Protein AF-A0A7J4QE36-F1 (afdb_monomer)

Solvent-accessible surface area (backbone atoms only — not comparable to full-atom values): 15151 Å² total; per-residue (Å²): 94,63,62,52,61,52,36,52,50,51,38,32,61,77,54,75,49,49,76,38,34,42,62,67,45,49,74,63,34,73,69,78,58,65,65,92,48,100,56,47,70,63,44,51,41,53,48,48,39,53,65,48,55,94,30,70,59,40,39,72,48,90,90,37,89,74,64,24,33,25,63,31,78,47,80,61,56,50,86,48,37,84,95,48,95,50,58,44,18,38,57,92,56,27,37,32,50,71,72,40,65,20,38,52,63,80,69,95,44,52,70,62,46,45,51,51,46,66,76,41,39,48,78,73,74,35,81,77,42,49,80,41,86,37,79,44,62,52,60,96,42,71,44,59,22,38,35,38,32,71,88,77,50,32,39,29,42,31,42,64,45,54,57,89,55,47,59,78,81,45,54,46,56,51,53,52,52,53,56,61,38,61,71,37,65,64,29,48,46,45,54,57,69,72,47,93,58,57,84,92,44,37,66,55,52,43,50,15,61,78,69,64,34,49,33,39,36,39,37,21,59,44,78,90,66,62,63,69,60,51,46,52,56,48,54,59,56,39,61,78,74,42,91,68,83,87,59,52,76,42,78,32,31,48,41,45,24,46,28,77,94,74,41,73,47,65,40,60,87

Nearest PDB structures (foldseek):
  2a5y-assembly1_C  TM=2.753E-01  e=3.299E+00  Caenorhabditis elegans
  2a5y-assembly1_B  TM=3.189E-01  e=3.499E+00  Caenorhabditis elegans
  7tth-assembly1_A  TM=3.802E-01  e=6.292E+00  Homo sapiens
  8v07-assembly1_B  TM=2.688E-01  e=5.595E+00  Mus musculus

Radius of gyration: 24.28 Å; Cα contacts (8 Å, |Δi|>4): 416; chains: 1; bounding box: 60×46×63 Å

Structure (mmCIF, N/CA/C/O backbone):
data_AF-A0A7J4QE36-F1
#
_entry.id   AF-A0A7J4QE36-F1
#
loop_
_atom_site.group_PDB
_atom_site.id
_atom_site.type_symbol
_atom_site.label_atom_id
_atom_site.label_alt_id
_atom_site.label_comp_id
_atom_site.label_asym_id
_atom_site.label_entity_id
_atom_site.label_seq_id
_atom_site.pdbx_PDB_ins_code
_atom_site.Cartn_x
_atom_site.Cartn_y
_atom_site.Cartn_z
_atom_site.occupancy
_atom_site.B_iso_or_equiv
_atom_site.auth_seq_id
_atom_site.auth_comp_id
_atom_site.auth_asym_id
_atom_site.auth_atom_id
_atom_site.pdbx_PDB_model_num
ATOM 1 N N . MET A 1 1 ? -16.102 -6.944 20.523 1.00 53.94 1 MET A N 1
ATOM 2 C CA . MET A 1 1 ? -16.549 -5.619 21.014 1.00 53.94 1 MET A CA 1
ATOM 3 C C . MET A 1 1 ? -17.229 -5.797 22.333 1.00 53.94 1 MET A C 1
ATOM 5 O O . MET A 1 1 ? -17.866 -6.827 22.509 1.00 53.94 1 MET A O 1
ATOM 9 N N . GLY A 1 2 ? -17.165 -4.817 23.237 1.00 73.62 2 GLY A N 1
ATOM 10 C CA . GLY A 1 2 ? -18.333 -4.641 24.100 1.00 73.62 2 GLY A CA 1
ATOM 11 C C . GLY A 1 2 ? -19.526 -4.446 23.163 1.00 73.62 2 GLY A C 1
ATOM 12 O O . GLY A 1 2 ? -19.417 -3.639 22.235 1.00 73.62 2 GLY A O 1
ATOM 13 N N . LYS A 1 3 ? -20.603 -5.229 23.319 1.00 82.19 3 LYS A N 1
ATOM 14 C CA . LYS A 1 3 ? -21.777 -5.220 22.417 1.00 82.19 3 LYS A CA 1
ATOM 15 C C . LYS A 1 3 ? -22.283 -3.792 22.138 1.00 82.19 3 LYS A C 1
ATOM 17 O O . LYS A 1 3 ? -22.752 -3.494 21.046 1.00 82.19 3 LYS A O 1
ATOM 22 N N . GLN A 1 4 ? -22.075 -2.889 23.095 1.00 87.69 4 GLN A N 1
ATOM 23 C CA . GLN A 1 4 ? -22.401 -1.470 23.036 1.00 87.69 4 GLN A CA 1
ATOM 24 C C . GLN A 1 4 ? -21.589 -0.688 21.987 1.00 87.69 4 GLN A C 1
ATOM 26 O O . GLN A 1 4 ? -22.182 0.065 21.224 1.00 87.69 4 GLN A O 1
ATOM 31 N N . ILE A 1 5 ? -20.263 -0.869 21.890 1.00 82.12 5 ILE A N 1
ATOM 32 C CA . ILE A 1 5 ? -19.449 -0.142 20.892 1.00 82.12 5 ILE A CA 1
ATOM 33 C C . ILE A 1 5 ? -19.835 -0.580 19.468 1.00 82.12 5 ILE A C 1
ATOM 35 O O . ILE A 1 5 ? -19.930 0.264 18.581 1.00 82.12 5 ILE A O 1
ATOM 39 N N . GLN A 1 6 ? -20.139 -1.865 19.247 1.00 79.25 6 GLN A N 1
ATOM 40 C CA . GLN A 1 6 ? -20.568 -2.340 17.922 1.00 79.25 6 GLN A CA 1
ATOM 41 C C . GLN A 1 6 ? -21.920 -1.743 17.530 1.00 79.25 6 GLN A C 1
ATOM 43 O O . GLN A 1 6 ? -22.109 -1.330 16.387 1.00 79.25 6 GLN A O 1
ATOM 48 N N . ALA A 1 7 ? -22.844 -1.649 18.487 1.00 87.25 7 ALA A N 1
ATOM 49 C CA . ALA A 1 7 ? -24.125 -0.993 18.274 1.00 87.25 7 ALA A CA 1
ATOM 50 C C . ALA A 1 7 ? -23.958 0.504 17.948 1.00 87.25 7 ALA A C 1
ATOM 52 O O . ALA A 1 7 ? -24.567 0.972 16.990 1.00 87.25 7 ALA A O 1
ATOM 53 N N . ILE A 1 8 ? -23.075 1.229 18.646 1.00 88.81 8 ILE A N 1
ATOM 54 C CA . ILE A 1 8 ? -22.754 2.637 18.339 1.00 88.81 8 ILE A CA 1
ATOM 55 C C . ILE A 1 8 ? -22.232 2.786 16.904 1.00 88.81 8 ILE A C 1
ATOM 57 O O . ILE A 1 8 ? -22.671 3.652 16.150 1.00 88.81 8 ILE A O 1
ATOM 61 N N . ILE A 1 9 ? -21.308 1.920 16.493 1.00 81.00 9 ILE A N 1
ATOM 62 C CA . ILE A 1 9 ? -20.759 1.951 15.138 1.00 81.00 9 ILE A CA 1
ATOM 63 C C . ILE A 1 9 ? -21.837 1.680 14.087 1.00 81.00 9 ILE A C 1
ATOM 65 O O . ILE A 1 9 ? -21.860 2.341 13.050 1.00 81.00 9 ILE A O 1
ATOM 69 N N . ASN A 1 10 ? -22.734 0.725 14.336 1.00 82.00 10 ASN A N 1
ATOM 70 C CA . ASN A 1 10 ? -23.836 0.429 13.421 1.00 82.00 10 ASN A CA 1
ATOM 71 C C . ASN A 1 10 ? -24.759 1.646 13.251 1.00 82.00 10 ASN A C 1
ATOM 73 O O . ASN A 1 10 ? -25.202 1.917 12.133 1.00 82.00 10 ASN A O 1
ATOM 77 N N . VAL A 1 11 ? -24.975 2.428 14.317 1.00 89.19 11 VAL A N 1
ATOM 78 C CA . VAL A 1 11 ? -25.681 3.715 14.229 1.00 89.19 11 VAL A CA 1
ATOM 79 C C . VAL A 1 11 ? -24.941 4.678 13.303 1.00 89.19 11 VAL A C 1
ATOM 81 O O . VAL A 1 11 ? -25.554 5.226 12.386 1.00 89.19 11 VAL A O 1
ATOM 84 N N . PHE A 1 12 ? -23.626 4.850 13.453 1.00 84.31 12 PHE A N 1
ATOM 85 C CA . PHE A 1 12 ? -22.868 5.717 12.545 1.00 84.31 12 PHE A CA 1
ATOM 86 C C . PHE A 1 12 ? -22.877 5.216 11.097 1.00 84.31 12 PHE A C 1
ATOM 88 O O . PHE A 1 12 ? -23.051 6.029 10.190 1.00 84.31 12 PHE A O 1
ATOM 95 N N . LYS A 1 13 ? -22.784 3.900 10.853 1.00 73.94 13 LYS A N 1
ATOM 96 C CA . LYS A 1 13 ? -22.923 3.314 9.505 1.00 73.94 13 LYS A CA 1
ATOM 97 C C . LYS A 1 13 ? -24.278 3.673 8.883 1.00 73.94 13 LYS A C 1
ATOM 99 O O . LYS A 1 13 ? -24.313 4.189 7.767 1.00 73.94 13 LYS A O 1
ATOM 104 N N . LYS A 1 14 ? -25.376 3.487 9.628 1.00 81.69 14 LYS A N 1
ATOM 105 C CA . LYS A 1 14 ? -26.740 3.855 9.199 1.00 81.69 14 LYS A CA 1
ATOM 106 C C . LYS A 1 14 ? -26.860 5.348 8.872 1.00 81.69 14 LYS A C 1
ATOM 108 O O . LYS A 1 14 ? -27.545 5.718 7.925 1.00 81.69 14 LYS A O 1
ATOM 113 N N . ASN A 1 15 ? -26.151 6.195 9.614 1.00 81.44 15 ASN A N 1
ATOM 114 C CA . ASN A 1 15 ? -26.181 7.651 9.466 1.00 81.44 15 ASN A CA 1
ATOM 115 C C . ASN A 1 15 ? -25.066 8.214 8.571 1.00 81.44 15 ASN A C 1
ATOM 117 O O . ASN A 1 15 ? -24.801 9.415 8.627 1.00 81.44 15 ASN A O 1
ATOM 121 N N . LYS A 1 16 ? -24.398 7.382 7.754 1.00 74.75 16 LYS A N 1
ATOM 122 C CA . LYS A 1 16 ? -23.282 7.796 6.878 1.00 74.75 16 LYS A CA 1
ATOM 123 C C . LYS A 1 16 ? -22.196 8.599 7.624 1.00 74.75 16 LYS A C 1
ATOM 125 O O . LYS A 1 16 ? -21.658 9.566 7.100 1.00 74.75 16 LYS A O 1
ATOM 130 N N . ASN A 1 17 ? -21.912 8.210 8.866 1.00 77.62 17 ASN A N 1
ATOM 131 C CA . ASN A 1 17 ? -20.956 8.831 9.785 1.00 77.62 17 ASN A CA 1
ATOM 132 C C . ASN A 1 17 ? -21.143 10.344 10.035 1.00 77.62 17 ASN A C 1
ATOM 134 O O . ASN A 1 17 ? -20.172 11.081 10.207 1.00 77.62 17 ASN A O 1
ATOM 138 N N . LYS A 1 18 ? -22.390 10.824 10.062 1.00 81.88 18 LYS A N 1
ATOM 139 C CA . LYS A 1 18 ? -22.699 12.191 10.510 1.00 81.88 18 LYS A CA 1
ATOM 140 C C . LYS A 1 18 ? -22.311 12.409 11.978 1.00 81.88 18 LYS A C 1
ATOM 142 O O . LYS A 1 18 ? -22.262 11.463 12.759 1.00 81.88 18 LYS A O 1
ATOM 147 N N . LEU A 1 19 ? -22.077 13.672 12.342 1.00 83.88 19 LEU A N 1
ATOM 148 C CA . LEU A 1 19 ? -21.933 14.093 13.736 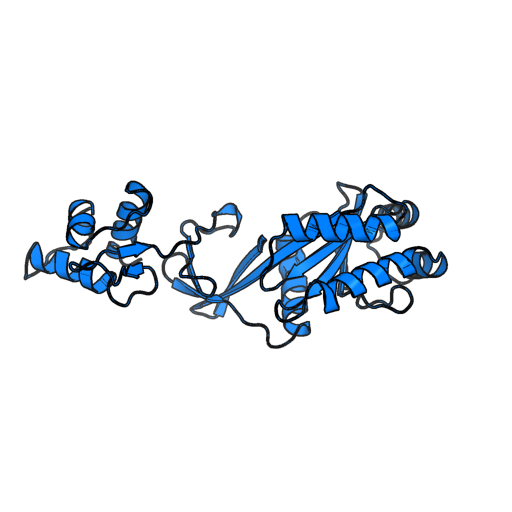1.00 83.88 19 LEU A CA 1
ATOM 149 C C . LEU A 1 19 ? -23.258 13.887 14.479 1.00 83.88 19 LEU A C 1
ATOM 151 O O . LEU A 1 19 ? -24.259 14.505 14.116 1.00 83.88 19 LEU A O 1
ATOM 155 N N . LEU A 1 20 ? -23.239 13.051 15.514 1.00 89.12 20 LEU A N 1
ATOM 156 C CA . LEU A 1 20 ? -24.383 12.733 16.366 1.00 89.12 20 LEU A CA 1
ATOM 157 C C . LEU A 1 20 ? -24.023 12.973 17.833 1.00 89.12 20 LEU A C 1
ATOM 159 O O . LEU A 1 20 ? -22.908 12.667 18.260 1.00 89.12 20 LEU A O 1
ATOM 163 N N . ASP A 1 21 ? -24.950 13.494 18.624 1.00 91.38 21 ASP A N 1
ATOM 164 C CA . ASP A 1 21 ? -24.812 13.506 20.077 1.00 91.38 21 ASP A CA 1
ATOM 165 C C . ASP A 1 21 ? -25.109 12.121 20.689 1.00 91.38 21 ASP A C 1
ATOM 167 O O . ASP A 1 21 ? -25.612 11.200 20.043 1.00 91.38 21 ASP A O 1
ATOM 171 N N . TYR A 1 22 ? -24.763 11.940 21.965 1.00 90.62 22 TYR A N 1
ATOM 172 C CA . TYR A 1 22 ? -24.918 10.644 22.634 1.00 90.62 22 TYR A CA 1
ATOM 173 C C . TYR A 1 22 ? -26.384 10.213 22.822 1.00 90.62 22 TYR A C 1
ATOM 175 O O . TYR A 1 22 ? -26.635 9.015 22.975 1.00 90.62 22 TYR A O 1
ATOM 183 N N . ASN A 1 23 ? -27.344 11.144 22.799 1.00 92.06 23 ASN A N 1
ATOM 184 C CA . ASN A 1 23 ? -28.769 10.823 22.836 1.00 92.06 23 ASN A CA 1
ATOM 185 C C . ASN A 1 23 ? -29.226 10.313 21.469 1.00 92.06 23 ASN A C 1
ATOM 187 O O . ASN A 1 23 ? -29.813 9.237 21.402 1.00 92.06 23 ASN A O 1
ATOM 191 N N . GLU A 1 24 ? -28.893 11.027 20.391 1.00 94.00 24 GLU A N 1
ATOM 192 C CA . GLU A 1 24 ? -29.170 10.625 19.005 1.00 94.00 24 GLU A CA 1
ATOM 193 C C . GLU A 1 24 ? -28.587 9.240 18.696 1.00 94.00 24 GLU A C 1
ATOM 195 O O . GLU A 1 24 ? -29.225 8.424 18.025 1.00 94.00 24 GLU A O 1
ATOM 200 N N . ILE A 1 25 ? -27.386 8.959 19.218 1.00 93.81 25 ILE A N 1
ATOM 201 C CA . ILE A 1 25 ? -26.761 7.638 19.130 1.00 93.81 25 ILE A CA 1
ATOM 202 C C . ILE A 1 25 ? -27.586 6.619 19.912 1.00 93.81 25 ILE A C 1
ATOM 204 O O . ILE A 1 25 ? -27.995 5.606 19.347 1.00 93.81 25 ILE A O 1
ATOM 208 N N . TYR A 1 26 ? -27.848 6.885 21.197 1.00 95.06 26 TYR A N 1
ATOM 209 C CA . TYR A 1 26 ? -28.584 5.965 22.059 1.00 95.06 26 TYR A CA 1
ATOM 210 C C . TYR A 1 26 ? -29.943 5.596 21.465 1.00 95.06 26 TYR A C 1
ATOM 212 O O . TYR A 1 26 ? -30.266 4.411 21.438 1.00 95.06 26 TYR A O 1
ATOM 220 N N . GLU A 1 27 ? -30.730 6.557 20.971 1.00 95.81 27 GLU A N 1
ATOM 221 C CA . GLU A 1 27 ? -32.075 6.301 20.433 1.00 95.81 27 GLU A CA 1
ATOM 222 C C . GLU A 1 27 ? -32.093 5.346 19.239 1.00 95.81 27 GLU A C 1
ATOM 224 O O . GLU A 1 27 ? -33.072 4.636 19.031 1.00 95.81 27 GLU A O 1
ATOM 229 N N . GLN A 1 28 ? -30.985 5.244 18.509 1.00 95.75 28 GLN A N 1
ATOM 230 C CA . GLN A 1 28 ? -30.869 4.372 17.344 1.00 95.75 28 GLN A CA 1
ATOM 231 C C . GLN A 1 28 ? -30.207 3.021 17.644 1.00 95.75 28 GLN A C 1
ATOM 233 O O . GLN A 1 28 ? -30.142 2.165 16.760 1.00 95.75 28 GLN A O 1
ATOM 238 N N . MET A 1 29 ? -29.701 2.821 18.862 1.00 93.88 29 MET A N 1
ATOM 239 C CA . MET A 1 29 ? -29.107 1.554 19.286 1.00 93.88 29 MET A CA 1
ATOM 240 C C . MET A 1 29 ? -30.179 0.532 19.667 1.00 93.88 29 MET A C 1
ATOM 242 O O . MET A 1 29 ? -31.173 0.867 20.314 1.00 93.88 29 MET A O 1
ATOM 246 N N . ASP A 1 30 ? -29.914 -0.742 19.372 1.00 91.75 30 ASP A N 1
ATOM 247 C CA . ASP A 1 30 ? -30.630 -1.849 20.005 1.00 91.75 30 ASP A CA 1
ATOM 248 C C . ASP A 1 30 ? -30.384 -1.807 21.521 1.00 91.75 30 ASP A C 1
ATOM 250 O O . ASP A 1 30 ? -29.245 -1.906 21.981 1.00 91.75 30 ASP A O 1
ATOM 254 N N . LYS A 1 31 ? -31.452 -1.646 22.309 1.00 92.44 31 LYS A N 1
ATOM 255 C CA . LYS A 1 31 ? -31.368 -1.499 23.769 1.00 92.44 31 LYS A CA 1
ATOM 256 C C . LYS A 1 31 ? -30.977 -2.800 24.473 1.00 92.44 31 LYS A C 1
ATOM 258 O O . LYS A 1 31 ? -30.495 -2.746 25.608 1.00 92.44 31 LYS A O 1
ATOM 263 N N . SER A 1 32 ? -31.116 -3.949 23.806 1.00 90.31 32 SER A N 1
ATOM 264 C CA . SER A 1 32 ? -30.743 -5.263 24.347 1.00 90.31 32 SER A CA 1
ATOM 265 C C . SER A 1 32 ? -29.258 -5.337 24.744 1.00 90.31 32 SER A C 1
ATOM 267 O O . SER A 1 32 ? -28.879 -6.099 25.636 1.00 90.31 32 SER A O 1
ATOM 269 N N . VAL A 1 33 ? -28.410 -4.480 24.159 1.00 90.44 33 VAL A N 1
ATOM 270 C CA . VAL A 1 33 ? -26.960 -4.446 24.411 1.00 90.44 33 VAL A CA 1
ATOM 271 C C . VAL A 1 33 ? -26.568 -3.926 25.797 1.00 90.44 33 VAL A C 1
ATOM 273 O O . VAL A 1 33 ? -25.411 -4.083 26.191 1.00 90.44 33 VAL A O 1
ATOM 276 N N . PHE A 1 34 ? -27.482 -3.289 26.537 1.00 88.31 34 PHE A N 1
ATOM 277 C CA . PHE A 1 34 ? -27.171 -2.661 27.827 1.00 88.31 34 PHE A CA 1
ATOM 278 C C . PHE A 1 34 ? -27.500 -3.520 29.055 1.00 88.31 34 PHE A C 1
ATOM 280 O O . PHE A 1 34 ? -26.990 -3.218 30.134 1.00 88.31 34 PHE A O 1
ATOM 287 N N . GLY A 1 35 ? -28.314 -4.573 28.911 1.00 83.94 35 GLY A N 1
ATOM 288 C CA . GLY A 1 35 ? -28.824 -5.352 30.046 1.00 83.94 35 GLY A CA 1
ATOM 289 C C . GLY A 1 35 ? -29.615 -4.510 31.063 1.00 83.94 35 GLY A C 1
ATOM 290 O O . GLY A 1 35 ? -29.971 -3.353 30.812 1.00 83.94 35 GLY A O 1
ATOM 291 N N . SER A 1 36 ? -29.895 -5.086 32.236 1.00 81.81 36 SER A N 1
ATOM 292 C CA . SER A 1 36 ? -30.537 -4.373 33.348 1.00 81.81 36 SER A CA 1
ATOM 293 C C . SER A 1 36 ? -29.596 -3.313 33.929 1.00 81.81 36 SER A C 1
ATOM 295 O O . SER A 1 36 ? -28.483 -3.629 34.353 1.00 81.81 36 SER A O 1
ATOM 297 N N . ASN A 1 37 ? -30.045 -2.057 33.994 1.00 83.56 37 ASN A N 1
ATOM 298 C CA . ASN A 1 37 ? -29.282 -0.949 34.568 1.00 83.56 37 ASN A CA 1
ATOM 299 C C . ASN A 1 37 ? -30.049 -0.335 35.745 1.00 83.56 37 ASN A C 1
ATOM 301 O O . ASN A 1 37 ? -31.195 0.077 35.579 1.00 83.56 37 ASN A O 1
ATOM 305 N N . LYS A 1 38 ? -29.399 -0.219 36.911 1.00 84.25 38 LYS A N 1
ATOM 306 C CA . LYS A 1 38 ? -29.996 0.343 38.138 1.00 84.25 38 LYS A CA 1
ATOM 307 C C . LYS A 1 38 ? -30.479 1.794 38.003 1.00 84.25 38 LYS A C 1
ATOM 309 O O . LYS A 1 38 ? -31.296 2.239 38.793 1.00 84.25 38 LYS A O 1
ATOM 314 N N . TRP A 1 39 ? -29.987 2.518 37.000 1.00 85.81 39 TRP A N 1
ATOM 315 C CA . TRP A 1 39 ? -30.370 3.899 36.693 1.00 85.81 39 TRP A CA 1
ATOM 316 C C . TRP A 1 39 ? -31.273 4.003 35.453 1.00 85.81 39 TRP A C 1
ATOM 318 O O . TRP A 1 39 ? -31.398 5.079 34.863 1.00 85.81 39 TRP A O 1
ATOM 328 N N . GLY A 1 40 ? -31.837 2.879 35.000 1.00 90.56 40 GLY A N 1
ATOM 329 C CA . GLY A 1 40 ? -32.730 2.813 33.846 1.00 90.56 40 GLY A CA 1
ATOM 330 C C . GLY A 1 40 ? -32.121 3.409 32.573 1.00 90.56 40 GLY A C 1
ATOM 331 O O . GLY A 1 40 ? -30.923 3.277 32.306 1.00 90.56 40 GLY A O 1
ATOM 332 N N . VAL A 1 41 ? -32.961 4.094 31.794 1.00 90.75 41 VAL A N 1
ATOM 333 C CA . VAL A 1 41 ? -32.608 4.727 30.510 1.00 90.75 41 VAL A CA 1
ATOM 334 C C . VAL A 1 41 ? -31.448 5.714 30.657 1.00 90.75 41 VAL A C 1
ATOM 336 O O . VAL A 1 41 ? -30.508 5.690 29.861 1.00 90.75 41 VAL A O 1
ATOM 339 N N . GLN A 1 42 ? -31.459 6.542 31.705 1.00 91.25 42 GLN A N 1
ATOM 340 C CA . GLN A 1 42 ? -30.411 7.541 31.918 1.00 91.25 42 GLN A CA 1
ATOM 341 C C . GLN A 1 42 ? -29.050 6.887 32.188 1.00 91.25 42 GLN A C 1
ATOM 343 O O . GLN A 1 42 ? -28.017 7.343 31.692 1.00 91.25 42 GLN A O 1
ATOM 348 N N . GLY A 1 43 ? -29.041 5.766 32.914 1.00 89.62 43 GLY A N 1
ATOM 349 C CA . GLY A 1 43 ? -27.846 4.948 33.107 1.00 89.62 43 GLY A CA 1
ATOM 350 C C . GLY A 1 43 ? -27.241 4.452 31.801 1.00 89.62 43 GLY A C 1
ATOM 351 O O . GLY A 1 43 ? -26.022 4.477 31.639 1.00 89.62 43 GLY A O 1
ATOM 352 N N . GLN A 1 44 ? -28.084 4.028 30.862 1.00 93.31 44 GLN A N 1
ATOM 353 C CA . GLN A 1 44 ? -27.645 3.527 29.561 1.00 93.31 44 GLN A CA 1
ATOM 354 C C . GLN A 1 44 ? -27.118 4.655 28.662 1.00 93.31 44 GLN A C 1
ATOM 356 O O . GLN A 1 44 ? -26.047 4.512 28.072 1.00 93.31 44 GLN A O 1
ATOM 361 N N . LYS A 1 45 ? -27.790 5.814 28.638 1.00 92.50 45 LYS A N 1
ATOM 362 C CA . LYS A 1 45 ? -27.304 7.027 27.949 1.00 92.50 45 LYS A CA 1
ATOM 363 C C . LYS A 1 45 ? -25.922 7.453 28.455 1.00 92.50 45 LYS A C 1
ATOM 365 O O . LYS A 1 45 ? -25.020 7.722 27.663 1.00 92.50 45 LYS A O 1
ATOM 370 N N . ASN A 1 46 ? -25.708 7.399 29.770 1.00 89.44 46 ASN A N 1
ATOM 371 C CA . ASN A 1 46 ? -24.411 7.691 30.384 1.00 89.44 46 ASN A CA 1
ATOM 372 C C . ASN A 1 46 ? -23.314 6.677 30.016 1.00 89.44 46 ASN A C 1
ATOM 374 O O . ASN A 1 46 ? -22.136 7.039 30.020 1.00 89.44 46 ASN A O 1
ATOM 378 N N . ILE A 1 47 ? -23.669 5.420 29.725 1.00 89.81 47 ILE A N 1
ATOM 379 C CA . ILE A 1 47 ? -22.725 4.423 29.197 1.00 89.81 47 ILE A CA 1
ATOM 380 C C . ILE A 1 47 ? -22.314 4.809 27.778 1.00 89.81 47 ILE A C 1
ATOM 382 O O . ILE A 1 47 ? -21.119 4.841 27.504 1.00 89.81 47 ILE A O 1
ATOM 386 N N . VAL A 1 48 ? -23.267 5.157 26.903 1.00 90.88 48 VAL A N 1
ATOM 387 C CA . VAL A 1 48 ? -22.963 5.628 25.538 1.00 90.88 48 VAL A CA 1
ATOM 388 C C . VAL A 1 48 ? -22.022 6.822 25.599 1.00 90.88 48 VAL A C 1
ATOM 390 O O . VAL A 1 48 ? -20.936 6.767 25.036 1.00 90.88 48 VAL A O 1
ATOM 393 N N . TYR A 1 49 ? -22.375 7.853 26.367 1.00 89.94 49 TYR A N 1
ATOM 394 C CA . TYR A 1 49 ? -21.539 9.042 26.510 1.00 89.94 49 TYR A CA 1
ATOM 395 C C . TYR A 1 49 ? -20.106 8.711 26.964 1.00 89.94 49 TYR A C 1
ATOM 397 O O . TYR A 1 49 ? -19.151 9.195 26.365 1.00 89.94 49 TYR A O 1
ATOM 405 N N . ARG A 1 50 ? -19.932 7.834 27.963 1.00 86.56 50 ARG A N 1
ATOM 406 C CA . ARG A 1 50 ? -18.604 7.408 28.446 1.00 86.56 50 ARG A CA 1
ATOM 407 C C . ARG A 1 50 ? -17.823 6.562 27.446 1.00 86.56 50 ARG A C 1
ATOM 409 O O . ARG A 1 50 ? -16.608 6.673 27.394 1.00 86.56 50 ARG A O 1
ATOM 416 N N . LEU A 1 51 ? -18.498 5.719 26.669 1.00 86.25 51 LEU A N 1
ATOM 417 C CA . LEU A 1 51 ? -17.856 4.923 25.619 1.00 86.25 51 LEU A CA 1
ATOM 418 C C . LEU A 1 51 ? -17.356 5.785 24.462 1.00 86.25 51 LEU A C 1
ATOM 420 O O . LEU A 1 51 ? -16.434 5.369 23.764 1.00 86.25 51 LEU A O 1
ATOM 424 N N . MET A 1 52 ? -17.978 6.945 24.257 1.00 85.44 52 MET A N 1
ATOM 425 C CA . MET A 1 52 ? -17.606 7.920 23.238 1.00 85.44 52 MET A CA 1
ATOM 426 C C . MET A 1 52 ? -16.510 8.868 23.736 1.00 85.44 52 MET A C 1
ATOM 428 O O . MET A 1 52 ? -15.556 9.167 23.021 1.00 85.44 52 MET A O 1
ATOM 432 N N . LEU A 1 53 ? -16.634 9.334 24.979 1.00 81.12 53 LEU A N 1
ATOM 433 C CA . LEU A 1 53 ? -15.720 10.292 25.587 1.00 81.12 53 LEU A CA 1
ATOM 434 C C . LEU A 1 53 ? -14.354 9.649 25.876 1.00 81.12 53 LEU A C 1
ATOM 436 O O . LEU A 1 53 ? -14.264 8.664 26.599 1.00 81.12 53 LEU A O 1
ATOM 440 N N . GLY A 1 54 ? -13.277 10.218 25.327 1.00 64.81 54 GLY A N 1
ATOM 441 C CA . GLY A 1 54 ? -11.910 9.718 25.542 1.00 64.81 54 GLY A CA 1
ATOM 442 C C . GLY A 1 54 ? -11.592 8.407 24.815 1.00 64.81 54 GLY A C 1
ATOM 443 O O . GLY A 1 54 ? -10.486 7.885 24.945 1.00 64.81 54 GLY A O 1
ATOM 444 N N . ASN A 1 55 ? -12.530 7.882 24.024 1.00 72.69 55 ASN A N 1
ATOM 445 C CA . ASN A 1 55 ? -12.287 6.727 23.178 1.00 72.69 55 ASN A CA 1
ATOM 446 C C . ASN A 1 55 ? -11.723 7.195 21.826 1.00 72.69 55 ASN A C 1
ATOM 448 O O . ASN A 1 55 ? -12.392 7.959 21.125 1.00 72.69 55 ASN A O 1
ATOM 452 N N . PRO A 1 56 ? -10.522 6.735 21.426 1.00 59.41 56 PRO A N 1
ATOM 453 C CA . PRO A 1 56 ? -9.865 7.188 20.199 1.00 59.41 56 PRO A CA 1
ATOM 454 C C . PRO A 1 56 ? -10.656 6.852 18.929 1.00 59.41 56 PRO A C 1
ATOM 456 O O . PRO A 1 56 ? -10.388 7.438 17.887 1.00 59.41 56 PRO A O 1
ATOM 459 N N . LEU A 1 57 ? -11.649 5.956 19.002 1.00 67.75 57 LEU A N 1
ATOM 460 C CA . LEU A 1 57 ? -12.542 5.646 17.886 1.00 67.75 57 LEU A CA 1
ATOM 461 C C . LEU A 1 57 ? -13.372 6.842 17.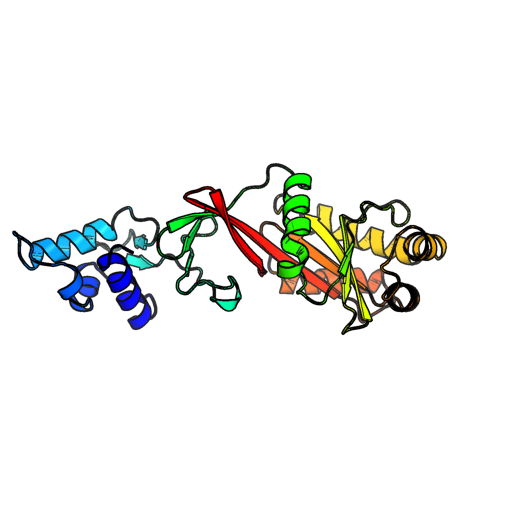412 1.00 67.75 57 LEU A C 1
ATOM 463 O O . LEU A 1 57 ? -13.764 6.892 16.244 1.00 67.75 57 LEU A O 1
ATOM 467 N N . PHE A 1 58 ? -13.627 7.806 18.293 1.00 77.12 58 PHE A N 1
ATOM 468 C CA . PHE A 1 58 ? -14.540 8.900 18.014 1.00 77.12 58 PHE A CA 1
ATOM 469 C C . PHE A 1 58 ? -13.818 10.252 17.980 1.00 77.12 58 PHE A C 1
ATOM 471 O O . PHE A 1 58 ? -12.866 10.522 18.719 1.00 77.12 58 PHE A O 1
ATOM 478 N N . GLU A 1 59 ? -14.243 11.100 17.052 1.00 75.44 59 GLU A N 1
ATOM 479 C CA . GLU A 1 59 ? -13.860 12.506 16.965 1.00 75.44 59 GLU A CA 1
ATOM 480 C C . GLU A 1 59 ? -14.930 13.329 17.671 1.00 75.44 59 GLU A C 1
ATOM 482 O O . GLU A 1 59 ? -16.119 13.087 17.459 1.00 75.44 59 GLU A O 1
ATOM 487 N N . ILE A 1 60 ? -14.509 14.281 18.501 1.00 76.31 60 ILE A N 1
ATOM 488 C CA . ILE A 1 60 ? -15.396 15.226 19.179 1.00 76.31 60 ILE A CA 1
ATOM 489 C C . ILE A 1 60 ? -15.313 16.535 18.405 1.00 76.31 60 ILE A C 1
ATOM 491 O O . ILE A 1 60 ? -14.216 17.016 18.140 1.00 76.31 60 ILE A O 1
ATOM 495 N N . ASN A 1 61 ? -16.456 17.114 18.051 1.00 70.81 61 ASN A N 1
ATOM 496 C CA . ASN A 1 61 ? -16.464 18.471 17.521 1.00 70.81 61 ASN A CA 1
ATOM 497 C C . ASN A 1 61 ? -16.411 19.465 18.692 1.00 70.81 61 ASN A C 1
ATOM 499 O O . ASN A 1 61 ? -17.389 19.587 19.430 1.00 70.81 61 ASN A O 1
ATOM 503 N N . GLU A 1 62 ? -15.281 20.155 18.866 1.00 58.34 62 GLU A N 1
ATOM 504 C CA . GLU A 1 62 ? -15.069 21.106 19.970 1.00 58.34 62 GLU A CA 1
ATOM 505 C C . GLU A 1 62 ? -16.023 22.314 19.922 1.00 58.34 62 GLU A C 1
ATOM 507 O O . GLU A 1 62 ? -16.291 22.922 20.954 1.00 58.34 62 GLU A O 1
ATOM 512 N N . ASN A 1 63 ? -16.625 22.602 18.762 1.00 59.94 63 ASN A N 1
ATOM 513 C CA . ASN A 1 63 ? -17.498 23.763 18.565 1.00 59.94 63 ASN A CA 1
ATOM 514 C C . ASN A 1 63 ? -18.963 23.547 18.986 1.00 59.94 63 ASN A C 1
ATOM 516 O O . ASN A 1 63 ? -19.757 24.481 18.905 1.00 59.94 63 ASN A O 1
ATOM 520 N N . TYR A 1 64 ? -19.363 22.341 19.408 1.00 51.34 64 TYR A N 1
ATOM 521 C CA . TYR A 1 64 ? -20.758 22.041 19.752 1.00 51.34 64 TYR A CA 1
ATOM 522 C C . TYR A 1 64 ? -20.869 21.490 21.176 1.00 51.34 64 TYR A C 1
ATOM 524 O O . TYR A 1 64 ? -20.516 20.344 21.457 1.00 51.34 64 TYR A O 1
ATOM 532 N N . ILE A 1 65 ? -21.422 22.307 22.072 1.00 52.44 65 ILE A N 1
ATOM 533 C CA . ILE A 1 65 ? -22.062 21.854 23.311 1.00 52.44 65 ILE A CA 1
ATOM 534 C C . ILE A 1 65 ? -23.563 21.783 22.985 1.00 52.44 65 ILE A C 1
ATOM 536 O O . ILE A 1 65 ? -24.136 22.827 22.675 1.00 52.44 65 ILE A O 1
ATOM 540 N N . PRO A 1 66 ? -24.219 20.604 22.999 1.00 53.72 66 PRO A N 1
ATOM 541 C CA . PRO A 1 66 ? -23.786 19.308 23.534 1.00 53.72 66 PRO A CA 1
ATOM 542 C C . PRO A 1 66 ? -22.827 18.534 22.610 1.00 53.72 66 PRO A C 1
ATOM 544 O O . PRO A 1 66 ? -22.980 18.547 21.391 1.00 53.72 66 PRO A O 1
ATOM 547 N N . LYS A 1 67 ? -21.854 17.828 23.213 1.00 79.25 67 LYS A N 1
ATOM 548 C CA . LYS A 1 67 ? -20.754 17.128 22.521 1.00 79.25 67 LYS A CA 1
ATOM 549 C C . LYS A 1 67 ? -21.285 16.190 21.433 1.00 79.25 67 LYS A C 1
ATOM 551 O O . LYS A 1 67 ? -21.853 15.141 21.747 1.00 79.25 67 LYS A O 1
ATOM 556 N N . LYS A 1 68 ? -21.070 16.559 20.168 1.00 84.12 68 LYS A N 1
ATOM 557 C CA . LYS A 1 68 ? -21.328 15.692 19.014 1.00 84.12 68 LYS A CA 1
ATOM 558 C C . LYS A 1 68 ? -20.087 14.892 18.657 1.00 84.12 68 LYS A C 1
ATOM 560 O O . LYS A 1 68 ? -18.962 15.387 18.743 1.00 84.12 68 LYS A O 1
ATOM 565 N N . PHE A 1 69 ? -20.321 13.667 18.215 1.00 86.38 69 PHE A N 1
ATOM 566 C CA . PHE A 1 69 ? -19.304 12.691 17.890 1.00 86.38 69 PHE A CA 1
ATOM 567 C C . PHE A 1 69 ? -19.492 12.151 16.476 1.00 86.38 69 PHE A C 1
ATOM 569 O O . PHE A 1 69 ? -20.616 12.026 15.998 1.00 86.38 69 PHE A O 1
ATOM 576 N N . LYS A 1 70 ? -18.401 11.765 15.828 1.00 82.88 70 LYS A N 1
ATOM 577 C CA . LYS A 1 70 ? -18.400 10.910 14.629 1.00 82.88 70 LYS A CA 1
ATOM 578 C C . LYS A 1 70 ? -17.314 9.851 14.791 1.00 82.88 70 LYS A C 1
ATOM 580 O O . LYS A 1 70 ? -16.427 10.015 15.627 1.00 82.88 70 LYS A O 1
ATOM 585 N N . VAL A 1 71 ? -17.342 8.777 14.010 1.00 74.38 71 VAL A N 1
ATOM 586 C CA . VAL A 1 71 ? -16.186 7.868 13.929 1.00 74.38 71 VAL A CA 1
ATOM 587 C C . VAL A 1 71 ? -15.041 8.650 13.279 1.00 74.38 71 VAL A C 1
ATOM 589 O O . VAL A 1 71 ? -15.268 9.310 12.260 1.00 74.38 71 VAL A O 1
ATOM 592 N N . ARG A 1 72 ? -13.831 8.613 13.855 1.00 66.50 72 ARG A N 1
ATOM 593 C CA . ARG A 1 72 ? -12.627 9.068 13.135 1.00 66.50 72 ARG A CA 1
ATOM 594 C C . ARG A 1 72 ? -12.525 8.174 11.902 1.00 66.50 72 ARG A C 1
ATOM 596 O O . ARG A 1 72 ? -12.516 6.962 12.060 1.00 66.50 72 ARG A O 1
ATOM 603 N N . LEU A 1 73 ? -12.583 8.718 10.688 1.00 53.16 73 LEU A N 1
ATOM 604 C CA . LEU A 1 73 ? -12.588 7.896 9.474 1.00 53.16 73 LEU A CA 1
ATOM 605 C C . LEU A 1 73 ? -11.239 7.962 8.773 1.00 53.16 73 LEU A C 1
ATOM 607 O O . LEU A 1 73 ? -10.839 9.024 8.323 1.00 53.16 73 LEU A O 1
ATOM 611 N N . ASN A 1 74 ? -10.645 6.787 8.583 1.00 51.25 74 ASN A N 1
ATOM 612 C CA . ASN A 1 74 ? -10.262 6.289 7.262 1.00 51.25 74 ASN A CA 1
ATOM 613 C C . ASN A 1 74 ? -10.869 4.876 7.164 1.00 51.25 74 ASN A C 1
ATOM 615 O O . ASN A 1 74 ? -10.487 3.981 7.916 1.00 51.25 74 ASN A O 1
ATOM 619 N N . VAL A 1 75 ? -11.896 4.657 6.337 1.00 48.47 75 VAL A N 1
ATOM 620 C CA . VAL A 1 75 ? -12.488 3.310 6.220 1.00 48.47 75 VAL A CA 1
ATOM 621 C C . VAL A 1 75 ? -11.569 2.458 5.361 1.00 48.47 75 VAL A C 1
ATOM 623 O O . VAL A 1 75 ? -11.428 2.705 4.167 1.00 48.47 75 VAL A O 1
ATOM 626 N N . LEU A 1 76 ? -10.965 1.444 5.971 1.00 51.91 76 LEU A N 1
ATOM 627 C CA . LEU A 1 76 ? -10.302 0.366 5.252 1.00 51.91 76 LEU A CA 1
ATOM 628 C C . LEU A 1 76 ? -11.344 -0.630 4.751 1.00 51.91 76 LEU A C 1
ATOM 630 O O . LEU A 1 76 ? -12.229 -1.031 5.510 1.00 51.91 76 LEU A O 1
ATOM 634 N N . LYS A 1 77 ? -11.270 -1.025 3.478 1.00 52.28 77 LYS A N 1
ATOM 635 C CA . LYS A 1 77 ? -12.141 -2.079 2.947 1.00 52.28 77 LYS A CA 1
ATOM 636 C C . LYS A 1 77 ? -11.579 -3.427 3.408 1.00 52.28 77 LYS A C 1
ATOM 638 O O . LYS A 1 77 ? -10.372 -3.610 3.447 1.00 52.28 77 LYS A O 1
ATOM 643 N N . ALA A 1 78 ? -12.440 -4.404 3.699 1.00 47.84 78 ALA A N 1
ATOM 644 C CA . ALA A 1 78 ? -12.008 -5.753 4.103 1.00 47.84 78 ALA A CA 1
ATOM 645 C C . ALA A 1 78 ? -11.087 -6.433 3.068 1.00 47.84 78 ALA A C 1
ATOM 647 O O . ALA A 1 78 ? -10.243 -7.246 3.421 1.00 47.84 78 ALA A O 1
ATOM 648 N N . LYS A 1 79 ? -11.195 -6.056 1.786 1.00 51.88 79 LYS A N 1
ATOM 649 C CA . LYS A 1 79 ? -10.265 -6.504 0.736 1.00 51.88 79 LYS A CA 1
ATOM 650 C C . LYS A 1 79 ? -8.811 -6.078 0.994 1.00 51.88 79 LYS A C 1
ATOM 652 O O . LYS A 1 79 ? -7.904 -6.754 0.532 1.00 51.88 79 LYS A O 1
ATOM 657 N N . ASP A 1 80 ? -8.610 -4.976 1.719 1.00 55.09 80 ASP A N 1
ATOM 658 C CA . ASP A 1 80 ? -7.295 -4.422 2.042 1.00 55.09 80 ASP A CA 1
ATOM 659 C C . ASP A 1 80 ? -6.658 -5.176 3.231 1.00 55.09 80 ASP A C 1
ATOM 661 O O . ASP A 1 80 ? -5.479 -4.987 3.511 1.00 55.09 80 ASP A O 1
ATOM 665 N N . LEU A 1 81 ? -7.436 -6.020 3.937 1.00 62.44 81 LEU A N 1
ATOM 666 C CA . LEU A 1 81 ? -7.045 -6.791 5.124 1.00 62.44 81 LEU A CA 1
ATOM 667 C C . LEU A 1 81 ? -7.750 -8.170 5.151 1.00 62.44 81 LEU A C 1
ATOM 669 O O . LEU A 1 81 ? -8.816 -8.308 5.761 1.00 62.44 81 LEU A O 1
ATOM 673 N N . PRO A 1 82 ? -7.168 -9.207 4.510 1.00 54.69 82 PRO A N 1
ATOM 674 C CA . PRO A 1 82 ? -7.791 -10.524 4.367 1.00 54.69 82 PRO A CA 1
ATOM 675 C C . PRO A 1 82 ? -8.165 -11.170 5.711 1.00 54.69 82 PRO A C 1
ATOM 677 O O . PRO A 1 82 ? -7.351 -11.232 6.631 1.00 54.69 82 PRO A O 1
ATOM 680 N N . GLY A 1 83 ? -9.387 -11.706 5.810 1.00 56.62 83 GLY A N 1
ATOM 681 C CA . GLY A 1 83 ? -9.863 -12.433 6.997 1.00 56.62 83 GLY A CA 1
ATOM 682 C C . GLY A 1 83 ? -10.384 -11.553 8.139 1.00 56.62 83 GLY A C 1
ATOM 683 O O . GLY A 1 83 ? -10.490 -12.033 9.266 1.00 56.62 83 GLY A O 1
ATOM 684 N N . VAL A 1 84 ? -10.692 -10.280 7.868 1.00 57.56 84 VAL A N 1
ATOM 685 C CA . VAL A 1 84 ? -11.201 -9.332 8.867 1.00 57.56 84 VAL A CA 1
ATOM 686 C C . VAL A 1 84 ? -12.583 -8.801 8.478 1.00 57.56 84 VAL A C 1
ATOM 688 O O . VAL A 1 84 ? -12.763 -8.257 7.391 1.00 57.56 84 VAL A O 1
ATOM 691 N N . GLU A 1 85 ? -13.557 -8.917 9.386 1.00 55.69 85 GLU A N 1
ATOM 692 C CA . GLU A 1 85 ? -14.948 -8.506 9.135 1.00 55.69 85 GLU A CA 1
ATOM 693 C C . GLU A 1 85 ? -15.212 -7.015 9.410 1.00 55.69 85 GLU A C 1
ATOM 695 O O . GLU A 1 85 ? -16.060 -6.407 8.756 1.00 55.69 85 GLU A O 1
ATOM 700 N N . ASN A 1 86 ? -14.512 -6.398 10.374 1.00 56.84 86 ASN A N 1
ATOM 701 C CA . ASN A 1 86 ? -14.772 -5.015 10.796 1.00 56.84 86 ASN A CA 1
ATOM 702 C C . ASN A 1 86 ? -13.487 -4.229 11.097 1.00 56.84 86 ASN A C 1
ATOM 704 O O . ASN A 1 86 ? -12.715 -4.618 11.975 1.00 56.84 86 ASN A O 1
ATOM 708 N N . ILE A 1 87 ? -13.301 -3.085 10.420 1.00 61.31 87 ILE A N 1
ATOM 709 C CA . ILE A 1 87 ? -12.097 -2.242 10.531 1.00 61.31 87 ILE A CA 1
ATOM 710 C C . ILE A 1 87 ? -12.471 -0.764 10.582 1.00 61.31 87 ILE A C 1
ATOM 712 O O . ILE A 1 87 ? -13.251 -0.282 9.759 1.00 61.31 87 ILE A O 1
ATOM 716 N N . TYR A 1 88 ? -11.881 -0.043 11.533 1.00 59.72 88 TYR A N 1
ATOM 717 C CA . TYR A 1 88 ? -12.044 1.404 11.697 1.00 59.72 88 TYR A CA 1
ATOM 718 C C . TYR A 1 88 ? -10.664 2.033 11.911 1.00 59.72 88 TYR A C 1
ATOM 720 O O . TYR A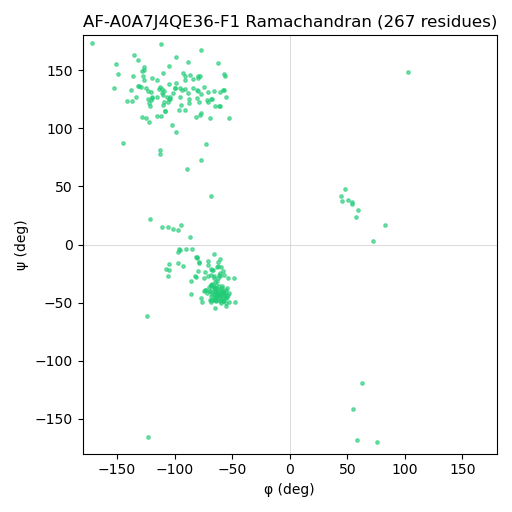 1 88 ? -9.935 1.582 12.790 1.00 59.72 88 TYR A O 1
ATOM 728 N N . SER A 1 89 ? -10.282 3.048 11.133 1.00 57.12 89 SER A N 1
ATOM 729 C CA . SER A 1 89 ? -9.023 3.786 11.347 1.00 57.12 89 SER A CA 1
ATOM 730 C C . SER A 1 89 ? -9.258 4.967 12.264 1.00 57.12 89 SER A C 1
ATOM 732 O O . SER A 1 89 ? -10.187 5.727 12.036 1.00 57.12 89 SER A O 1
ATOM 734 N N . THR A 1 90 ? -8.409 5.173 13.258 1.00 49.38 90 THR A N 1
ATOM 735 C CA . THR A 1 90 ? -8.534 6.290 14.198 1.00 49.38 90 THR A CA 1
ATOM 736 C C . THR A 1 90 ? -7.378 7.253 13.991 1.00 49.38 90 THR A C 1
ATOM 738 O O . THR A 1 90 ? -6.406 7.227 14.739 1.00 49.38 90 THR A O 1
ATOM 741 N N . GLY A 1 91 ? -7.470 8.071 12.938 1.00 52.72 91 GLY A N 1
ATOM 742 C CA . GLY A 1 91 ? -6.320 8.812 12.403 1.00 52.72 91 GLY A CA 1
ATOM 743 C C . GLY A 1 91 ? -5.381 7.906 11.599 1.00 52.72 91 GLY A C 1
ATOM 744 O O . GLY A 1 91 ? -5.740 6.764 11.303 1.00 52.72 91 GLY A O 1
ATOM 745 N N . ASP A 1 92 ? -4.201 8.416 11.241 1.00 60.06 92 ASP A N 1
ATOM 746 C CA . ASP A 1 92 ? -3.235 7.681 10.409 1.00 60.06 92 ASP A CA 1
ATOM 747 C C . ASP A 1 92 ? -2.521 6.557 11.175 1.00 60.06 92 ASP A C 1
ATOM 749 O O . ASP A 1 92 ? -2.206 5.525 10.596 1.00 60.06 92 ASP A O 1
ATOM 753 N N . THR A 1 93 ? -2.352 6.710 12.491 1.00 73.56 93 THR A N 1
ATOM 754 C CA . THR A 1 93 ? -1.415 5.898 13.283 1.00 73.56 93 THR A CA 1
ATOM 755 C C . THR A 1 93 ? -2.031 4.697 13.995 1.00 73.56 93 THR A C 1
ATOM 757 O O . THR A 1 93 ? -1.312 3.961 14.664 1.00 73.56 93 THR A O 1
ATOM 760 N N . SER A 1 94 ? -3.351 4.492 13.937 1.00 75.81 94 SER A N 1
ATOM 761 C CA . SER A 1 94 ? -3.982 3.356 14.624 1.00 75.81 94 SER A CA 1
ATOM 762 C C . SER A 1 94 ? -5.229 2.855 13.899 1.00 75.81 94 SER A C 1
ATOM 764 O O . SER A 1 94 ? -6.014 3.637 13.359 1.00 75.81 94 SER A O 1
ATOM 766 N N . ILE A 1 95 ? -5.467 1.545 13.974 1.00 75.25 95 ILE A N 1
ATOM 767 C CA . ILE A 1 95 ? -6.689 0.893 13.490 1.00 75.25 95 ILE A CA 1
ATOM 768 C C . ILE A 1 95 ? -7.322 0.032 14.588 1.00 75.25 95 ILE A C 1
ATOM 770 O O . ILE A 1 95 ? -6.647 -0.492 15.473 1.00 75.25 95 ILE A O 1
ATOM 774 N N . PHE A 1 96 ? -8.636 -0.148 14.527 1.00 71.25 96 PHE A N 1
ATOM 775 C CA . PHE A 1 96 ? -9.377 -1.084 15.365 1.00 71.25 96 PHE A CA 1
ATOM 776 C C . PHE A 1 96 ? -9.886 -2.236 14.515 1.00 71.25 96 PHE A C 1
ATOM 778 O O . PHE A 1 96 ? -10.689 -2.029 13.607 1.00 71.25 96 PHE A O 1
ATOM 785 N N . VAL A 1 97 ? -9.451 -3.445 14.866 1.00 72.00 97 VAL A N 1
ATOM 786 C CA . VAL A 1 97 ? -9.855 -4.699 14.223 1.00 72.00 97 VAL A CA 1
ATOM 787 C C . VAL A 1 97 ? -10.478 -5.598 15.273 1.00 72.00 97 VAL A C 1
ATOM 789 O O . VAL A 1 97 ? -9.847 -5.891 16.293 1.00 72.00 97 VAL A O 1
ATOM 792 N N . ASP A 1 98 ? -11.750 -5.953 15.076 1.00 70.00 98 ASP A N 1
ATOM 793 C CA . ASP A 1 98 ? -12.573 -6.675 16.058 1.00 70.00 98 ASP A CA 1
ATOM 794 C C . ASP A 1 98 ? -12.433 -6.075 17.472 1.00 70.00 98 ASP A C 1
ATOM 796 O O . ASP A 1 98 ? -12.363 -6.786 18.485 1.00 70.00 98 ASP A O 1
ATOM 800 N N . ASN A 1 99 ? -12.332 -4.728 17.520 1.00 66.00 99 ASN A N 1
ATOM 801 C CA . ASN A 1 99 ? -12.063 -3.856 18.688 1.00 66.00 99 ASN A CA 1
ATOM 802 C C . ASN A 1 99 ? -10.942 -4.343 19.595 1.00 66.00 99 ASN A C 1
ATOM 804 O O . ASN A 1 99 ? -11.011 -4.268 20.826 1.00 66.00 99 ASN A O 1
ATOM 808 N N . LYS A 1 100 ? -9.888 -4.806 18.957 1.00 74.38 100 LYS A N 1
ATOM 809 C CA . LYS A 1 100 ? -8.545 -4.675 19.479 1.00 74.38 100 LYS A CA 1
ATOM 810 C C . LYS A 1 100 ? -7.914 -3.494 18.754 1.00 74.38 100 LYS A C 1
ATOM 812 O O . LYS A 1 100 ? -8.089 -3.354 17.544 1.00 74.38 100 LYS A O 1
ATOM 817 N N . LYS A 1 101 ? -7.251 -2.626 19.513 1.00 79.31 101 LYS A N 1
ATOM 818 C CA . LYS A 1 101 ? -6.466 -1.527 18.954 1.00 79.31 101 LYS A CA 1
ATOM 819 C C . LYS A 1 101 ? -5.175 -2.102 18.378 1.00 79.31 101 LYS A C 1
ATOM 821 O O . LYS A 1 101 ? -4.549 -2.934 19.031 1.00 79.31 101 LYS A O 1
ATOM 826 N N . PHE A 1 102 ? -4.802 -1.659 17.191 1.00 86.56 102 PHE A N 1
ATOM 827 C CA . PHE A 1 102 ? -3.503 -1.908 16.591 1.00 86.56 102 PHE A CA 1
ATOM 828 C C . PHE A 1 102 ? -2.867 -0.559 16.270 1.00 86.56 102 PHE A C 1
ATOM 830 O O . PHE A 1 102 ? -3.526 0.317 15.710 1.00 86.56 102 PHE A O 1
ATOM 837 N N . GLU A 1 103 ? -1.610 -0.399 16.652 1.00 88.12 103 GLU A N 1
ATOM 838 C CA . GLU A 1 103 ? -0.823 0.811 16.414 1.00 88.12 103 GLU A CA 1
ATOM 839 C C . GLU A 1 103 ? 0.057 0.604 15.194 1.00 88.12 103 GLU A C 1
ATOM 841 O O . GLU A 1 103 ? 0.635 -0.469 15.030 1.00 88.12 103 GLU A O 1
ATOM 846 N N . GLU A 1 104 ? 0.169 1.619 14.352 1.00 89.19 104 GLU A N 1
ATOM 847 C CA . GLU A 1 104 ? 1.112 1.622 13.245 1.00 89.19 104 GLU A CA 1
ATOM 848 C C . GLU A 1 104 ? 2.544 1.509 13.777 1.00 89.19 104 GLU A C 1
ATOM 850 O O . GLU A 1 104 ? 2.953 2.204 14.713 1.00 89.19 104 GLU A O 1
ATOM 855 N N . VAL A 1 105 ? 3.301 0.591 13.189 1.00 91.56 105 VAL A N 1
ATOM 856 C CA . VAL A 1 105 ? 4.714 0.390 13.469 1.00 91.56 105 VAL A CA 1
ATOM 857 C C . VAL A 1 105 ? 5.489 1.467 12.730 1.00 91.56 105 VAL A C 1
ATOM 859 O O . VAL A 1 105 ? 5.414 1.564 11.511 1.00 91.56 105 VAL A O 1
ATOM 862 N N . LYS A 1 106 ? 6.268 2.248 13.477 1.00 91.25 106 LYS A N 1
ATOM 863 C CA . LYS A 1 106 ? 7.281 3.128 12.897 1.00 91.25 106 LYS A CA 1
ATOM 864 C C . LYS A 1 106 ? 8.577 2.353 12.744 1.00 91.25 106 LYS A C 1
ATOM 866 O O . LYS A 1 106 ? 9.076 1.796 13.725 1.00 91.25 106 LYS A O 1
ATOM 871 N N . PHE A 1 107 ? 9.109 2.330 11.534 1.00 91.50 107 PHE A N 1
ATOM 872 C CA . PHE A 1 107 ? 10.367 1.661 11.246 1.00 91.50 107 PHE A CA 1
ATOM 873 C C . PHE A 1 107 ? 11.539 2.556 11.652 1.00 91.50 107 PHE A C 1
ATOM 875 O O . PHE A 1 107 ? 11.588 3.714 11.240 1.00 91.50 107 PHE A O 1
ATOM 882 N N . PRO A 1 108 ? 12.475 2.060 12.478 1.00 87.88 108 PRO A N 1
ATOM 883 C CA . PRO A 1 108 ? 13.641 2.842 12.871 1.00 87.88 108 PRO A CA 1
ATOM 884 C C . PRO A 1 108 ? 14.720 2.860 11.778 1.00 87.88 108 PRO A C 1
ATOM 886 O O . PRO A 1 108 ? 15.637 3.674 11.851 1.00 87.88 108 PRO A O 1
ATOM 889 N N . SER A 1 109 ? 14.630 1.968 10.786 1.00 91.62 109 SER A N 1
ATOM 890 C CA . SER A 1 109 ? 15.539 1.899 9.644 1.00 91.62 109 SER A CA 1
ATOM 891 C C . SER A 1 109 ? 14.845 1.336 8.400 1.00 91.62 109 SER A C 1
ATOM 893 O O . SER A 1 109 ? 13.895 0.559 8.518 1.00 91.62 109 SER A O 1
ATOM 895 N N . GLU A 1 110 ? 15.356 1.676 7.213 1.00 88.69 110 GLU A N 1
ATOM 896 C CA . GLU A 1 110 ? 14.920 1.084 5.935 1.00 88.69 110 GLU A CA 1
ATOM 897 C C . GLU A 1 110 ? 15.103 -0.426 5.928 1.00 88.69 110 GLU A C 1
ATOM 899 O O . GLU A 1 110 ? 14.207 -1.157 5.534 1.00 88.69 110 GLU A O 1
ATOM 904 N N . LYS A 1 111 ? 16.208 -0.918 6.494 1.00 90.50 111 LYS A N 1
ATOM 905 C CA . LYS A 1 111 ? 16.469 -2.355 6.601 1.00 90.50 111 LYS A CA 1
ATOM 906 C C . LYS A 1 111 ? 15.345 -3.101 7.327 1.00 90.50 111 LYS A C 1
ATOM 908 O O . LYS A 1 111 ? 14.994 -4.214 6.938 1.00 90.50 111 LYS A O 1
ATOM 913 N N . ASP A 1 112 ? 14.795 -2.529 8.396 1.00 92.12 112 ASP A N 1
ATOM 914 C CA . ASP A 1 112 ? 13.672 -3.147 9.109 1.00 92.12 112 ASP A CA 1
ATOM 915 C C . ASP A 1 112 ? 12.394 -3.133 8.265 1.00 92.12 112 ASP A C 1
ATOM 917 O O . ASP A 1 112 ? 11.626 -4.095 8.299 1.00 92.12 112 ASP A O 1
ATOM 921 N N . PHE A 1 113 ? 12.194 -2.079 7.475 1.00 93.75 113 PHE A N 1
ATOM 922 C CA . PHE A 1 113 ? 11.064 -1.959 6.560 1.00 93.75 113 PHE A CA 1
ATOM 923 C C . PHE A 1 113 ? 11.161 -2.939 5.380 1.00 93.75 113 PHE A C 1
ATOM 925 O O . PHE A 1 113 ? 10.226 -3.703 5.131 1.00 93.75 113 PHE A O 1
ATOM 932 N N .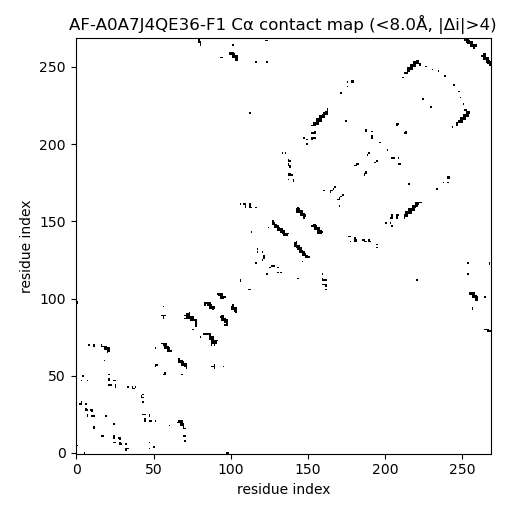 GLU A 1 114 ? 12.323 -3.015 4.730 1.00 92.38 114 GLU A N 1
ATOM 933 C CA . GLU A 1 114 ? 12.653 -3.993 3.690 1.00 92.38 114 GLU A CA 1
ATOM 934 C C . GLU A 1 114 ? 12.404 -5.433 4.164 1.00 92.38 114 GLU A C 1
ATOM 936 O O . GLU A 1 114 ? 11.827 -6.250 3.443 1.00 92.38 114 GLU A O 1
ATOM 941 N N . ASN A 1 115 ? 12.797 -5.757 5.403 1.00 92.25 115 ASN A N 1
ATOM 942 C CA . ASN A 1 115 ? 12.575 -7.084 5.978 1.00 92.25 115 ASN A CA 1
ATOM 943 C C . ASN A 1 115 ? 11.079 -7.423 6.091 1.00 92.25 115 ASN A C 1
ATOM 945 O O . ASN A 1 115 ? 10.688 -8.572 5.841 1.00 92.25 115 ASN A O 1
ATOM 949 N N . GLU A 1 116 ? 10.230 -6.453 6.449 1.00 94.12 116 GLU A N 1
ATOM 950 C CA . GLU A 1 116 ? 8.778 -6.659 6.448 1.00 94.12 116 GLU A CA 1
ATOM 951 C C . GLU A 1 116 ? 8.232 -6.802 5.024 1.00 94.12 116 GLU A C 1
ATOM 953 O O . GLU A 1 116 ? 7.390 -7.672 4.802 1.00 94.12 116 GLU A O 1
ATOM 958 N N . ILE A 1 117 ? 8.724 -6.024 4.054 1.00 93.31 117 ILE A N 1
ATOM 959 C CA . ILE A 1 117 ? 8.326 -6.148 2.642 1.00 93.31 117 ILE A CA 1
ATOM 960 C C . ILE A 1 117 ? 8.653 -7.545 2.120 1.00 93.31 117 ILE A C 1
ATOM 962 O O . ILE A 1 117 ? 7.771 -8.239 1.616 1.00 93.31 117 ILE A O 1
ATOM 966 N N . LYS A 1 118 ? 9.888 -8.014 2.320 1.00 91.69 118 LYS A N 1
ATOM 967 C CA . LYS A 1 118 ? 10.328 -9.358 1.923 1.00 91.69 118 LYS A CA 1
ATOM 968 C C . LYS A 1 118 ? 9.456 -10.448 2.542 1.00 91.69 118 LYS A C 1
ATOM 970 O O . LYS A 1 118 ? 9.034 -11.382 1.855 1.00 91.69 118 LYS A O 1
ATOM 975 N N . SER A 1 119 ? 9.159 -10.323 3.835 1.00 93.06 119 SER A N 1
ATOM 976 C CA . SER A 1 119 ? 8.341 -11.297 4.568 1.00 93.06 119 SER A CA 1
ATOM 977 C C . SER A 1 119 ? 6.880 -11.318 4.108 1.00 93.06 119 SER A C 1
ATOM 979 O O . SER A 1 119 ? 6.197 -12.320 4.303 1.00 93.06 119 SER A O 1
ATOM 981 N N . ASN A 1 120 ? 6.403 -10.236 3.485 1.00 93.12 120 ASN A N 1
ATOM 982 C CA . ASN A 1 120 ? 5.015 -10.062 3.059 1.00 93.12 120 ASN A CA 1
ATOM 983 C C . ASN A 1 120 ? 4.884 -9.821 1.544 1.00 93.12 120 ASN A C 1
ATOM 985 O O . ASN A 1 120 ? 3.871 -9.296 1.086 1.00 93.12 120 ASN A O 1
ATOM 989 N N . HIS A 1 121 ? 5.878 -10.221 0.750 1.00 91.38 121 HIS A N 1
ATOM 990 C CA . HIS A 1 121 ? 5.936 -9.909 -0.679 1.00 91.38 121 HIS A CA 1
ATOM 991 C C . HIS A 1 121 ? 4.710 -10.432 -1.450 1.00 91.38 121 HIS A C 1
ATOM 993 O O . HIS A 1 121 ? 4.178 -9.730 -2.303 1.00 91.38 121 HIS A O 1
ATOM 999 N N . GLU A 1 122 ? 4.177 -11.609 -1.107 1.00 90.44 122 GLU A N 1
ATOM 1000 C CA . GLU A 1 122 ? 2.958 -12.141 -1.737 1.00 90.44 122 GLU A CA 1
ATOM 1001 C C . GLU A 1 122 ? 1.720 -11.269 -1.489 1.00 90.44 122 GLU A C 1
ATOM 1003 O O . GLU A 1 122 ? 0.820 -11.216 -2.329 1.00 90.44 122 GLU A O 1
ATOM 1008 N N . LEU A 1 123 ? 1.653 -10.592 -0.337 1.00 89.00 123 LEU A N 1
ATOM 1009 C CA . LEU A 1 123 ? 0.574 -9.656 -0.022 1.00 89.00 123 LEU A CA 1
ATOM 1010 C C . LEU A 1 123 ? 0.727 -8.359 -0.823 1.00 89.00 123 LEU A C 1
ATOM 1012 O O . LEU A 1 123 ? -0.268 -7.808 -1.284 1.00 89.00 123 LEU A O 1
ATOM 1016 N N . ILE A 1 124 ? 1.964 -7.887 -0.983 1.00 90.25 124 ILE A N 1
ATOM 1017 C CA . ILE A 1 124 ? 2.286 -6.608 -1.627 1.00 90.25 124 ILE A CA 1
ATOM 1018 C C . ILE A 1 124 ? 2.175 -6.709 -3.152 1.00 90.25 124 ILE A C 1
ATOM 1020 O O . ILE A 1 124 ? 1.575 -5.847 -3.793 1.00 90.25 124 ILE A O 1
ATOM 1024 N N . PHE A 1 125 ? 2.733 -7.770 -3.732 1.00 89.81 125 PHE A N 1
ATOM 1025 C CA . PHE A 1 125 ? 2.863 -7.940 -5.182 1.00 89.81 125 PHE A CA 1
ATOM 1026 C C . PHE A 1 125 ? 1.872 -8.952 -5.765 1.00 89.81 125 PHE A C 1
ATOM 1028 O O . PHE A 1 125 ? 1.610 -8.949 -6.966 1.00 89.81 125 PHE A O 1
ATOM 1035 N N . GLY A 1 126 ? 1.275 -9.794 -4.920 1.00 88.81 126 GLY A N 1
ATOM 1036 C CA . GLY A 1 126 ? 0.346 -10.845 -5.317 1.00 88.81 12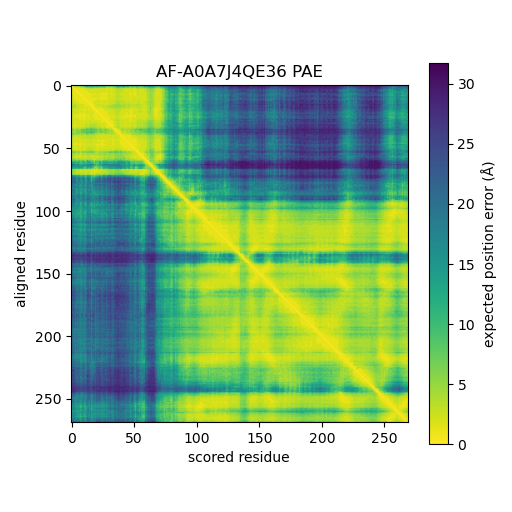6 GLY A CA 1
ATOM 1037 C C . GLY A 1 126 ? 0.983 -12.236 -5.320 1.00 88.81 126 GLY A C 1
ATOM 1038 O O . GLY A 1 126 ? 2.158 -12.420 -5.632 1.00 88.81 126 GLY A O 1
ATOM 1039 N N . LYS A 1 127 ? 0.162 -13.249 -5.019 1.00 87.69 127 LYS A N 1
ATOM 1040 C CA . LYS A 1 127 ? 0.580 -14.649 -4.798 1.00 87.69 127 LYS A CA 1
ATOM 1041 C C . LYS A 1 127 ? 1.230 -15.353 -5.992 1.00 87.69 127 LYS A C 1
ATOM 1043 O O . LYS A 1 127 ? 1.867 -16.381 -5.814 1.00 87.69 127 LYS A O 1
ATOM 1048 N N . ASN A 1 128 ? 1.033 -14.835 -7.200 1.00 88.62 128 ASN A N 1
ATOM 1049 C CA . ASN A 1 128 ? 1.552 -15.443 -8.427 1.00 88.62 128 ASN A CA 1
ATOM 1050 C C . ASN A 1 128 ? 2.817 -14.740 -8.932 1.00 88.62 128 ASN A C 1
ATOM 1052 O O . ASN A 1 128 ? 3.197 -14.939 -10.080 1.00 88.62 128 ASN A O 1
ATOM 1056 N N . THR A 1 129 ? 3.431 -13.896 -8.104 1.00 92.62 129 THR A N 1
ATOM 1057 C CA . THR A 1 129 ? 4.672 -13.197 -8.435 1.00 92.62 129 THR A CA 1
ATOM 1058 C C . THR A 1 129 ? 5.851 -13.831 -7.710 1.00 92.62 129 THR A C 1
ATOM 1060 O O . THR A 1 129 ? 5.697 -14.443 -6.652 1.00 92.62 129 THR A O 1
ATOM 1063 N N . SER A 1 130 ? 7.041 -13.685 -8.283 1.00 92.69 130 SER A N 1
ATOM 1064 C CA . SER A 1 130 ? 8.289 -14.132 -7.670 1.00 92.69 130 SER A CA 1
ATOM 1065 C C . SER A 1 130 ? 9.090 -12.922 -7.212 1.00 92.69 130 SER A C 1
ATOM 1067 O O . SER A 1 130 ? 9.525 -12.135 -8.048 1.00 92.69 130 SER A O 1
ATOM 1069 N N . TYR A 1 131 ? 9.282 -12.782 -5.897 1.00 92.44 131 TYR A N 1
ATOM 1070 C CA . TYR A 1 131 ? 10.169 -11.778 -5.308 1.00 92.44 131 TYR A CA 1
ATOM 1071 C C . TYR A 1 131 ? 11.592 -12.325 -5.184 1.00 92.44 131 TYR A C 1
ATOM 1073 O O . TYR A 1 131 ? 11.818 -13.407 -4.634 1.00 92.44 131 TYR A O 1
ATOM 1081 N N . TYR A 1 132 ? 12.546 -11.544 -5.661 1.00 89.50 132 TYR A N 1
ATOM 1082 C CA . TYR A 1 132 ? 13.971 -11.791 -5.598 1.00 89.50 132 TYR A CA 1
ATOM 1083 C C . TYR A 1 132 ? 14.589 -10.701 -4.725 1.00 89.50 132 TYR A C 1
ATOM 1085 O O . TYR A 1 132 ? 14.623 -9.533 -5.105 1.00 89.50 132 TYR A O 1
ATOM 1093 N N . ASP A 1 133 ? 15.056 -11.094 -3.537 1.00 85.19 133 ASP A N 1
ATOM 1094 C CA . ASP A 1 133 ? 15.823 -10.223 -2.641 1.00 85.19 133 ASP A CA 1
ATOM 1095 C C . ASP A 1 133 ? 17.221 -10.036 -3.225 1.00 85.19 133 ASP A C 1
ATOM 1097 O O . ASP A 1 133 ? 18.144 -10.817 -2.973 1.00 85.19 133 ASP A O 1
ATOM 1101 N N . ILE A 1 134 ? 17.326 -9.052 -4.105 1.00 74.38 134 ILE A N 1
ATOM 1102 C CA . ILE A 1 134 ? 18.527 -8.775 -4.862 1.00 74.38 134 ILE A CA 1
ATOM 1103 C C . ILE A 1 134 ? 19.087 -7.442 -4.397 1.00 74.38 134 ILE A C 1
ATOM 1105 O O . ILE A 1 134 ? 18.994 -6.437 -5.090 1.00 74.38 134 ILE A O 1
ATOM 1109 N N . LYS A 1 135 ? 19.822 -7.460 -3.278 1.00 70.56 135 LYS A N 1
ATOM 1110 C CA . LYS A 1 135 ? 20.837 -6.424 -2.995 1.00 70.56 135 LYS A CA 1
ATOM 1111 C C . LYS A 1 135 ? 22.025 -6.537 -3.963 1.00 70.56 135 LYS A C 1
ATOM 1113 O O . LYS A 1 135 ? 23.191 -6.474 -3.567 1.00 70.56 135 LYS A O 1
ATOM 1118 N N . SER A 1 136 ? 21.740 -6.781 -5.235 1.00 56.09 136 SER A N 1
ATOM 1119 C CA . SER A 1 136 ? 22.704 -6.860 -6.312 1.00 56.09 136 SER A CA 1
ATOM 1120 C C . SER A 1 136 ? 22.949 -5.469 -6.858 1.00 56.09 136 SER A C 1
ATOM 1122 O O . SER A 1 136 ? 22.051 -4.627 -6.915 1.00 56.09 136 SER A O 1
ATOM 1124 N N . LYS A 1 137 ? 24.184 -5.237 -7.287 1.00 57.56 137 LYS A N 1
ATOM 1125 C CA . LYS A 1 137 ? 24.489 -4.047 -8.057 1.00 57.56 137 LYS A CA 1
ATOM 1126 C C . LYS A 1 137 ? 23.896 -4.194 -9.460 1.00 57.56 137 LYS A C 1
ATOM 1128 O O . LYS A 1 137 ? 24.204 -5.159 -10.147 1.00 57.56 137 LYS A O 1
ATOM 1133 N N . VAL A 1 138 ? 23.074 -3.240 -9.865 1.00 60.69 138 VAL A N 1
ATOM 1134 C CA . VAL A 1 138 ? 22.696 -2.987 -11.254 1.00 60.69 138 VAL A CA 1
ATOM 1135 C C . VAL A 1 138 ? 23.578 -1.828 -11.717 1.00 60.69 138 VAL A C 1
ATOM 1137 O O . VAL A 1 138 ? 23.345 -0.668 -11.363 1.00 60.69 138 VAL A O 1
ATOM 1140 N N . GLY A 1 139 ? 24.682 -2.156 -12.391 1.00 63.34 139 GLY A N 1
ATOM 1141 C CA . GLY A 1 139 ? 25.760 -1.203 -12.664 1.00 63.34 139 GLY A CA 1
ATOM 1142 C C . GLY A 1 139 ? 26.405 -0.705 -11.363 1.00 63.34 139 GLY A C 1
ATOM 1143 O O . GLY A 1 139 ? 26.920 -1.489 -10.565 1.00 63.34 139 GLY A O 1
ATOM 1144 N N . ASN A 1 140 ? 26.351 0.605 -11.107 1.00 60.12 140 ASN A N 1
ATOM 1145 C CA . ASN A 1 140 ? 26.872 1.207 -9.869 1.00 60.12 140 ASN A CA 1
ATOM 1146 C C . ASN A 1 140 ? 25.848 1.307 -8.724 1.00 60.12 140 ASN A C 1
ATOM 1148 O O . ASN A 1 140 ? 26.210 1.719 -7.619 1.00 60.12 140 ASN A O 1
ATOM 1152 N N . ARG A 1 141 ? 24.588 0.927 -8.954 1.00 65.94 141 ARG A N 1
ATOM 1153 C CA . ARG A 1 141 ? 23.473 1.150 -8.022 1.00 65.94 141 ARG A CA 1
ATOM 1154 C C . ARG A 1 141 ? 22.998 -0.159 -7.395 1.00 65.94 141 ARG A C 1
ATOM 1156 O O . ARG A 1 141 ? 23.033 -1.188 -8.051 1.00 65.94 141 ARG A O 1
ATOM 1163 N N . ARG A 1 142 ? 22.520 -0.135 -6.150 1.00 68.44 142 ARG A N 1
ATOM 1164 C CA . ARG A 1 142 ? 21.752 -1.244 -5.556 1.00 68.44 142 ARG A CA 1
ATOM 1165 C C . ARG A 1 142 ? 20.260 -0.922 -5.628 1.00 68.44 142 ARG A C 1
ATOM 1167 O O . ARG A 1 142 ? 19.891 0.202 -5.321 1.00 68.44 142 ARG A O 1
ATOM 1174 N N . CYS A 1 143 ? 19.458 -1.894 -6.035 1.00 76.81 143 CYS A N 1
ATOM 1175 C CA . CYS A 1 143 ? 18.015 -1.909 -5.784 1.00 76.81 143 CYS A CA 1
ATOM 1176 C C . CYS A 1 143 ? 17.734 -2.809 -4.572 1.00 76.81 143 CYS A C 1
ATOM 1178 O O . CYS A 1 143 ? 18.568 -3.661 -4.238 1.00 76.81 143 CYS A O 1
ATOM 1180 N N . ASP A 1 144 ? 16.566 -2.663 -3.953 1.00 84.81 144 ASP A N 1
ATOM 1181 C CA . ASP A 1 144 ? 16.198 -3.478 -2.787 1.00 84.81 144 ASP A CA 1
ATOM 1182 C C . ASP A 1 144 ? 15.644 -4.850 -3.178 1.00 84.81 144 ASP A C 1
ATOM 1184 O O . ASP A 1 144 ? 15.787 -5.830 -2.443 1.00 84.81 144 ASP A O 1
ATOM 1188 N N . GLY A 1 145 ? 15.045 -4.954 -4.364 1.00 89.25 145 GLY A N 1
ATOM 1189 C CA . GLY A 1 145 ? 14.544 -6.221 -4.873 1.00 89.25 145 GLY A CA 1
ATOM 1190 C C . GLY A 1 145 ? 14.079 -6.167 -6.320 1.00 89.25 145 GLY A C 1
ATOM 1191 O O . GLY A 1 145 ? 13.987 -5.109 -6.941 1.00 89.25 145 GLY A O 1
ATOM 1192 N N . LEU A 1 146 ? 13.747 -7.341 -6.851 1.00 90.50 146 LEU A N 1
ATOM 1193 C CA . LEU A 1 146 ? 13.077 -7.488 -8.137 1.00 90.50 146 LEU A CA 1
ATOM 1194 C C . LEU A 1 146 ? 11.895 -8.429 -7.994 1.00 90.50 146 LEU A C 1
ATOM 1196 O O . LEU A 1 146 ? 11.989 -9.487 -7.380 1.00 90.50 146 LEU A O 1
ATOM 1200 N N . VAL A 1 147 ? 10.781 -8.058 -8.600 1.00 93.00 147 VAL A N 1
ATOM 1201 C CA . VAL A 1 147 ? 9.601 -8.902 -8.714 1.00 93.00 147 VAL A CA 1
ATOM 1202 C C . VAL A 1 147 ? 9.412 -9.271 -10.169 1.00 93.00 147 VAL A C 1
ATOM 1204 O O . VAL A 1 147 ? 9.502 -8.423 -11.049 1.00 93.00 147 VAL A O 1
ATOM 1207 N N . PHE A 1 148 ? 9.119 -10.534 -10.430 1.00 94.06 148 PHE A N 1
ATOM 1208 C CA . PHE A 1 148 ? 8.664 -10.970 -11.739 1.00 94.06 148 PHE A CA 1
ATOM 1209 C C . PHE A 1 148 ? 7.202 -11.395 -11.657 1.00 94.06 148 PHE A C 1
ATOM 1211 O O . PHE A 1 148 ? 6.831 -12.182 -10.783 1.00 94.06 148 PHE A O 1
ATOM 1218 N N . ASP A 1 149 ? 6.384 -10.873 -12.570 1.00 93.38 149 ASP A N 1
ATOM 1219 C CA . ASP A 1 149 ? 5.019 -11.333 -12.805 1.00 93.38 149 ASP A CA 1
ATOM 1220 C C . ASP A 1 149 ? 4.992 -12.208 -14.070 1.00 93.38 149 ASP A C 1
ATOM 122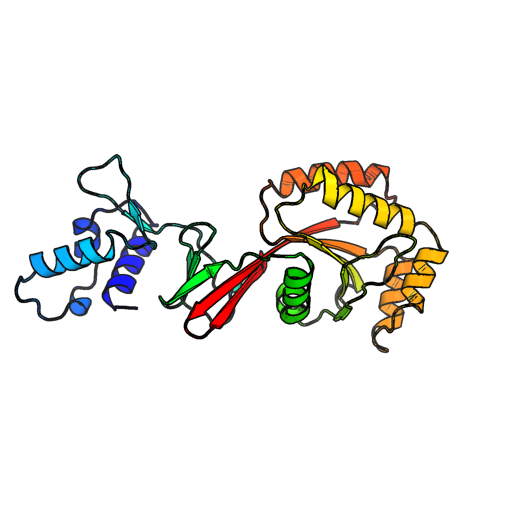2 O O . ASP A 1 149 ? 4.985 -11.680 -15.192 1.00 93.38 149 ASP A O 1
ATOM 1226 N N . PRO A 1 150 ? 4.935 -13.545 -13.920 1.00 90.00 150 PRO A N 1
ATOM 1227 C CA . PRO A 1 150 ? 4.875 -14.470 -15.045 1.00 90.00 150 PRO A CA 1
ATOM 1228 C C . PRO A 1 150 ? 3.624 -14.290 -15.905 1.00 90.00 150 PRO A C 1
ATOM 1230 O O . PRO A 1 150 ? 3.664 -14.548 -17.107 1.00 90.00 150 PRO A O 1
ATOM 1233 N N . LYS A 1 151 ? 2.508 -13.831 -15.320 1.00 89.75 151 LYS A N 1
ATOM 1234 C CA . LYS A 1 151 ? 1.243 -13.655 -16.045 1.00 89.75 151 LYS A CA 1
ATOM 1235 C C . LYS A 1 151 ? 1.363 -12.542 -17.081 1.00 89.75 151 LYS A C 1
ATOM 1237 O O . LYS A 1 151 ? 0.880 -12.693 -18.199 1.00 89.75 151 LYS A O 1
ATOM 1242 N N . ASN A 1 152 ? 2.004 -11.440 -16.700 1.00 89.69 152 ASN A N 1
ATOM 1243 C CA . ASN A 1 152 ? 2.201 -10.279 -17.567 1.00 89.69 152 ASN A CA 1
ATOM 1244 C C . ASN A 1 152 ? 3.560 -10.294 -18.289 1.00 89.69 152 ASN A C 1
ATOM 1246 O O . ASN A 1 152 ? 3.814 -9.419 -19.118 1.00 89.69 152 ASN A O 1
ATOM 1250 N N . LYS A 1 153 ? 4.426 -11.277 -17.991 1.00 91.12 153 LYS A N 1
ATOM 1251 C CA . LYS A 1 153 ? 5.821 -11.358 -18.453 1.00 91.12 153 LYS A CA 1
ATOM 1252 C C . LYS A 1 153 ? 6.568 -10.037 -18.251 1.00 91.12 153 LYS A C 1
ATOM 1254 O O . LYS A 1 153 ? 7.188 -9.510 -19.180 1.00 91.12 153 LYS A O 1
ATOM 1259 N N . ARG A 1 154 ? 6.440 -9.476 -17.048 1.00 91.00 154 ARG A N 1
ATOM 1260 C CA . ARG A 1 154 ? 6.955 -8.146 -16.710 1.00 91.00 154 ARG A CA 1
ATOM 1261 C C . ARG A 1 154 ? 7.732 -8.183 -15.402 1.00 91.00 154 ARG A C 1
ATOM 1263 O O . ARG A 1 154 ? 7.316 -8.837 -14.445 1.00 91.00 154 ARG A O 1
ATOM 1270 N N . GLY A 1 155 ? 8.873 -7.504 -15.394 1.00 91.00 155 GLY A N 1
ATOM 1271 C CA . GLY A 1 155 ? 9.669 -7.274 -14.196 1.00 91.00 155 GLY A CA 1
ATOM 1272 C C . GLY A 1 155 ? 9.227 -6.011 -13.461 1.00 91.00 155 GLY A C 1
ATOM 1273 O O . GLY A 1 155 ? 8.664 -5.093 -14.050 1.00 91.00 155 GLY A O 1
ATOM 1274 N N . TYR A 1 156 ? 9.520 -5.941 -12.175 1.00 89.94 156 TYR A N 1
ATOM 1275 C CA . TYR A 1 156 ? 9.357 -4.746 -11.366 1.00 89.94 156 TYR A CA 1
ATOM 1276 C C . TYR A 1 156 ? 10.589 -4.602 -10.489 1.00 89.94 156 TYR A C 1
ATOM 1278 O O . TYR A 1 156 ? 10.917 -5.520 -9.741 1.00 89.94 156 TYR A O 1
ATOM 1286 N N . ILE A 1 157 ? 11.269 -3.468 -10.570 1.00 88.12 157 ILE A N 1
ATOM 1287 C CA . ILE A 1 157 ? 12.304 -3.120 -9.599 1.00 88.12 157 ILE A CA 1
ATOM 1288 C C . ILE A 1 157 ? 11.614 -2.569 -8.364 1.00 88.12 157 ILE A C 1
ATOM 1290 O O . ILE A 1 157 ? 10.701 -1.752 -8.476 1.00 88.12 157 ILE A O 1
ATOM 1294 N N . VAL A 1 158 ? 12.029 -3.048 -7.201 1.00 90.25 158 VAL A N 1
ATOM 1295 C CA . VAL A 1 158 ? 11.479 -2.642 -5.914 1.00 90.25 158 VAL A CA 1
ATOM 1296 C C . VAL A 1 158 ? 12.462 -1.694 -5.248 1.00 90.25 158 VAL A C 1
ATOM 1298 O O . VAL A 1 158 ? 13.633 -2.038 -5.096 1.00 90.25 158 VAL A O 1
ATOM 1301 N N . GLU A 1 159 ? 11.954 -0.534 -4.848 1.00 89.62 159 GLU A N 1
ATOM 1302 C CA . GLU A 1 159 ? 12.641 0.427 -3.983 1.00 89.62 159 GLU A CA 1
ATOM 1303 C C . GLU A 1 159 ? 11.779 0.610 -2.726 1.00 89.62 159 GLU A C 1
ATOM 1305 O O . GLU A 1 159 ? 10.577 0.893 -2.824 1.00 89.62 159 GLU A O 1
ATOM 1310 N N . ALA A 1 160 ? 12.361 0.377 -1.555 1.00 90.88 160 ALA A N 1
ATOM 1311 C CA . ALA A 1 160 ? 11.696 0.418 -0.262 1.00 90.88 160 ALA A CA 1
ATOM 1312 C C . ALA A 1 160 ? 12.212 1.609 0.544 1.00 90.88 160 ALA A C 1
ATOM 1314 O O . ALA A 1 160 ? 13.336 1.617 1.027 1.00 90.88 160 ALA A O 1
ATOM 1315 N N . GLU A 1 161 ? 11.357 2.605 0.733 1.00 90.75 161 GLU A N 1
ATOM 1316 C CA . GLU A 1 161 ? 11.771 3.910 1.240 1.00 90.75 161 GLU A CA 1
ATOM 1317 C C . GLU A 1 161 ? 10.917 4.318 2.440 1.00 90.75 161 GLU A C 1
ATOM 1319 O O . GLU A 1 161 ? 9.715 4.043 2.513 1.00 90.75 161 GLU A O 1
ATOM 1324 N N . LEU A 1 162 ? 11.526 5.002 3.406 1.00 90.75 162 LEU A N 1
ATOM 1325 C CA . LEU A 1 162 ? 10.766 5.632 4.483 1.00 90.75 162 LEU A CA 1
ATOM 1326 C C . LEU A 1 162 ? 10.258 7.001 4.022 1.00 90.75 162 LEU A C 1
ATOM 1328 O O . LEU A 1 162 ? 10.964 7.771 3.380 1.00 90.75 162 LEU A O 1
ATOM 1332 N N . SER A 1 163 ? 9.047 7.364 4.431 1.00 86.38 163 SER A N 1
ATOM 1333 C CA . SER A 1 163 ? 8.364 8.624 4.092 1.00 86.38 163 SER A CA 1
ATOM 1334 C C . SER A 1 163 ? 9.083 9.894 4.554 1.00 86.38 163 SER A C 1
ATOM 1336 O O . SER A 1 163 ? 8.726 11.000 4.139 1.00 86.38 163 SER A O 1
ATOM 1338 N N . ILE A 1 164 ? 10.095 9.751 5.413 1.00 82.88 164 ILE A N 1
ATOM 1339 C CA . ILE A 1 164 ? 11.012 10.829 5.795 1.00 82.88 164 ILE A CA 1
ATOM 1340 C C . ILE A 1 164 ? 11.917 11.262 4.633 1.00 82.88 164 ILE A C 1
ATOM 1342 O O . ILE A 1 164 ? 12.439 12.377 4.654 1.00 82.88 164 ILE A O 1
ATOM 1346 N N . HIS A 1 165 ? 12.105 10.409 3.625 1.00 80.62 165 HIS A N 1
ATOM 1347 C CA . HIS A 1 165 ? 12.897 10.714 2.445 1.00 80.62 165 HIS A CA 1
ATOM 1348 C C . HIS A 1 165 ? 12.066 11.480 1.417 1.00 80.62 165 HIS A C 1
ATOM 1350 O O . HIS A 1 165 ? 10.912 11.169 1.124 1.00 80.62 165 HIS A O 1
ATOM 1356 N N . SER A 1 166 ? 12.662 12.535 0.860 1.00 80.25 166 SER A N 1
ATOM 1357 C CA . SER A 1 166 ? 11.982 13.373 -0.124 1.00 80.25 166 SER A CA 1
ATOM 1358 C C . SER A 1 166 ? 11.825 12.633 -1.452 1.00 80.25 166 SER A C 1
ATOM 1360 O O . SER A 1 166 ? 12.815 12.152 -2.007 1.00 80.25 166 SER A O 1
ATOM 1362 N N . LEU A 1 167 ? 10.616 12.644 -2.018 1.00 80.06 167 LEU A N 1
ATOM 1363 C CA . LEU A 1 167 ? 10.347 12.083 -3.345 1.00 80.06 167 LEU A CA 1
ATOM 1364 C C . LEU A 1 167 ? 11.306 12.648 -4.408 1.00 80.06 167 LEU A C 1
ATOM 1366 O O . LEU A 1 167 ? 11.945 11.894 -5.133 1.00 80.06 167 LEU A O 1
ATOM 1370 N N . TYR A 1 168 ? 11.455 13.974 -4.465 1.00 79.06 168 TYR A N 1
ATOM 1371 C CA . TYR A 1 168 ? 12.278 14.645 -5.478 1.00 79.06 168 TYR A CA 1
ATOM 1372 C C . TYR A 1 168 ? 13.777 14.659 -5.178 1.00 79.06 168 TYR A C 1
ATOM 1374 O O . TYR A 1 168 ? 14.571 14.696 -6.111 1.00 79.06 168 TYR A O 1
ATOM 1382 N N . GLY A 1 169 ? 14.182 14.627 -3.907 1.00 77.06 169 GLY A N 1
ATOM 1383 C CA . GLY A 1 169 ? 15.599 14.662 -3.533 1.00 77.06 169 GLY A CA 1
ATOM 1384 C C . GLY A 1 169 ? 16.237 13.285 -3.358 1.00 77.06 169 GLY A C 1
ATOM 1385 O O . GLY A 1 169 ? 17.460 13.191 -3.390 1.00 77.06 169 GLY A O 1
ATOM 1386 N N . HIS A 1 170 ? 15.439 12.227 -3.179 1.00 79.44 170 HIS A N 1
ATOM 1387 C CA . HIS A 1 170 ? 15.951 10.878 -2.937 1.00 79.44 170 HIS A CA 1
ATOM 1388 C C . HIS A 1 170 ? 15.420 9.870 -3.956 1.00 79.44 170 HIS A C 1
ATOM 1390 O O . HIS A 1 170 ? 16.189 9.364 -4.765 1.00 79.44 170 HIS A O 1
ATOM 1396 N N . ILE A 1 171 ? 14.104 9.665 -4.007 1.00 80.25 171 ILE A N 1
ATOM 1397 C CA . ILE A 1 171 ? 13.478 8.590 -4.795 1.00 80.25 171 ILE A CA 1
ATOM 1398 C C . ILE A 1 171 ? 13.612 8.826 -6.311 1.00 80.25 171 ILE A C 1
ATOM 1400 O O . ILE A 1 171 ? 13.937 7.918 -7.069 1.00 80.25 171 ILE A O 1
ATOM 1404 N N . ILE A 1 172 ? 13.381 10.049 -6.793 1.00 81.12 172 ILE A N 1
ATOM 1405 C CA . ILE A 1 172 ? 13.445 10.357 -8.232 1.00 81.12 172 ILE A CA 1
ATOM 1406 C C . ILE A 1 172 ? 14.870 10.270 -8.798 1.00 81.12 172 ILE A C 1
ATOM 1408 O O . ILE A 1 172 ? 15.036 9.600 -9.820 1.00 81.12 172 ILE A O 1
ATOM 1412 N N . PRO A 1 173 ? 15.903 10.892 -8.188 1.00 82.62 173 PRO A N 1
ATOM 1413 C CA . PRO A 1 173 ? 17.287 10.719 -8.633 1.00 82.62 173 PRO A CA 1
ATOM 1414 C C . PRO A 1 173 ? 17.658 9.246 -8.716 1.00 82.62 173 PRO A C 1
ATOM 1416 O O . PRO A 1 173 ? 18.236 8.783 -9.697 1.00 82.62 173 PRO A O 1
ATOM 1419 N N . GLN A 1 174 ? 17.213 8.495 -7.713 1.00 80.06 174 GLN A N 1
ATOM 1420 C CA . GLN A 1 174 ? 17.442 7.079 -7.640 1.00 80.06 174 GLN A CA 1
ATOM 1421 C C . GLN A 1 174 ? 16.853 6.313 -8.852 1.00 80.06 174 GLN A C 1
ATOM 1423 O O . GLN A 1 174 ? 17.538 5.523 -9.510 1.00 80.06 174 GLN A O 1
ATOM 1428 N N . ILE A 1 175 ? 15.601 6.608 -9.191 1.00 80.19 175 ILE A N 1
ATOM 1429 C CA . ILE A 1 175 ? 14.907 6.060 -10.358 1.00 80.19 175 ILE A CA 1
ATOM 1430 C C . ILE A 1 175 ? 15.618 6.427 -11.675 1.00 80.19 175 ILE A C 1
ATOM 1432 O O . ILE A 1 175 ? 15.814 5.571 -12.543 1.00 80.19 175 ILE A O 1
ATOM 1436 N N . ILE A 1 176 ? 16.024 7.690 -11.837 1.00 80.31 176 ILE A N 1
ATOM 1437 C CA . ILE A 1 176 ? 16.714 8.172 -13.046 1.00 80.31 176 ILE A CA 1
ATOM 1438 C C . ILE A 1 176 ? 18.054 7.452 -13.234 1.00 80.31 176 ILE A C 1
ATOM 1440 O O . ILE A 1 176 ? 18.378 7.025 -14.349 1.00 80.31 176 ILE A O 1
ATOM 1444 N N . ASP A 1 177 ? 18.813 7.275 -12.153 1.00 80.25 177 ASP A N 1
ATOM 1445 C CA . ASP A 1 177 ? 20.092 6.568 -12.178 1.00 80.25 177 ASP A CA 1
ATOM 1446 C C . ASP A 1 177 ? 19.915 5.111 -12.599 1.00 80.25 177 ASP A C 1
ATOM 1448 O O . ASP A 1 177 ? 20.666 4.617 -13.444 1.00 80.25 177 ASP A O 1
ATOM 1452 N N . PHE A 1 178 ? 18.906 4.421 -12.059 1.00 80.31 178 PHE A N 1
ATOM 1453 C CA . PHE A 1 178 ? 18.605 3.047 -12.454 1.00 80.31 178 PHE A CA 1
ATOM 1454 C C . PHE A 1 178 ? 18.391 2.943 -13.972 1.00 80.31 178 PHE A C 1
ATOM 1456 O O . PHE A 1 178 ? 19.044 2.143 -14.646 1.00 80.31 178 PHE A O 1
ATOM 1463 N N . PHE A 1 179 ? 17.541 3.801 -14.540 1.00 78.62 179 PHE A N 1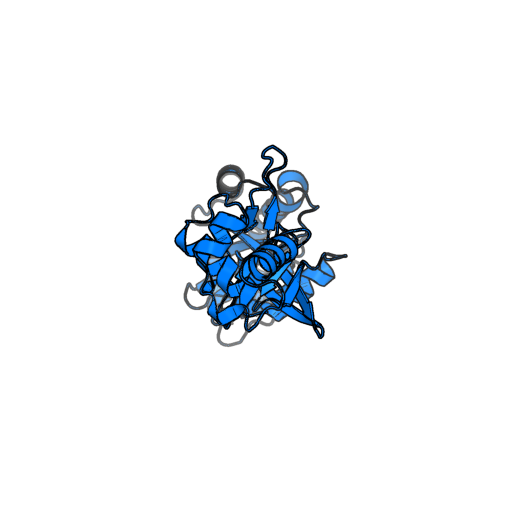
ATOM 1464 C CA . PHE A 1 179 ? 17.257 3.762 -15.975 1.00 78.62 179 PHE A CA 1
ATOM 1465 C C . PHE A 1 179 ? 18.436 4.159 -16.846 1.00 78.62 179 PHE A C 1
ATOM 1467 O O . PHE A 1 179 ? 18.602 3.623 -17.942 1.00 78.62 179 PHE A O 1
ATOM 1474 N N . THR A 1 180 ? 19.258 5.089 -16.373 1.00 79.19 180 THR A N 1
ATOM 1475 C CA . THR A 1 180 ? 20.473 5.481 -17.084 1.00 79.19 180 THR A CA 1
ATOM 1476 C C . THR A 1 180 ? 21.437 4.302 -17.179 1.00 79.19 180 THR A C 1
ATOM 1478 O O . THR A 1 180 ? 21.946 4.034 -18.266 1.00 79.19 180 THR A O 1
ATOM 1481 N N . ASN A 1 181 ? 21.610 3.545 -16.090 1.00 80.44 181 ASN A N 1
ATOM 1482 C CA . ASN A 1 181 ? 22.456 2.350 -16.074 1.00 80.44 181 ASN A CA 1
ATOM 1483 C C . ASN A 1 181 ? 21.852 1.193 -16.883 1.00 80.44 181 ASN A C 1
ATOM 1485 O O . ASN A 1 181 ? 22.574 0.512 -17.597 1.00 80.44 181 ASN A O 1
ATOM 1489 N N . MET A 1 182 ? 20.531 1.001 -16.880 1.00 80.44 182 MET A N 1
ATOM 1490 C CA . MET A 1 182 ? 19.893 -0.065 -17.668 1.00 80.44 182 MET A CA 1
ATOM 1491 C C . MET A 1 182 ? 20.004 0.109 -19.191 1.00 80.44 182 MET A C 1
ATOM 1493 O O . MET A 1 182 ? 19.645 -0.806 -19.926 1.00 80.44 182 MET A O 1
ATOM 1497 N N . LYS A 1 183 ? 20.501 1.244 -19.699 1.00 79.50 183 LYS A N 1
ATOM 1498 C CA . LYS A 1 183 ? 20.857 1.392 -21.124 1.00 79.50 183 LYS A CA 1
ATOM 1499 C C . LYS A 1 183 ? 22.142 0.656 -21.489 1.00 79.50 183 LYS A C 1
ATOM 1501 O O . LYS A 1 183 ? 22.352 0.359 -22.663 1.00 79.50 183 LYS A O 1
ATOM 1506 N N . ASP A 1 184 ? 23.000 0.410 -20.509 1.00 84.31 184 ASP A N 1
ATOM 1507 C CA . ASP A 1 184 ? 24.259 -0.283 -20.697 1.00 84.31 184 ASP A CA 1
ATOM 1508 C C . ASP A 1 184 ? 24.029 -1.798 -20.820 1.00 84.31 184 ASP A C 1
ATOM 1510 O O . ASP A 1 184 ? 23.337 -2.424 -20.012 1.00 84.31 184 ASP A O 1
ATOM 1514 N N . ALA A 1 185 ? 24.603 -2.391 -21.867 1.00 86.75 185 ALA A N 1
ATOM 1515 C CA . ALA A 1 185 ? 24.438 -3.811 -22.156 1.00 86.75 185 ALA A CA 1
ATOM 1516 C C . ALA A 1 185 ? 25.071 -4.682 -21.063 1.00 86.75 185 ALA A C 1
ATOM 1518 O O . ALA A 1 185 ? 24.487 -5.701 -20.695 1.00 86.75 185 ALA A O 1
ATOM 1519 N N . GLN A 1 186 ? 26.205 -4.245 -20.500 1.00 86.81 186 GLN A N 1
ATOM 1520 C CA . GLN A 1 186 ? 26.865 -4.968 -19.417 1.00 86.81 186 GLN A CA 1
ATOM 1521 C C . GLN A 1 186 ? 25.974 -5.010 -18.175 1.00 86.81 186 GLN A C 1
ATOM 1523 O O . GLN A 1 186 ? 25.775 -6.072 -17.601 1.00 86.81 186 GLN A O 1
ATOM 1528 N N . THR A 1 187 ? 25.341 -3.892 -17.822 1.00 85.06 187 THR A N 1
ATOM 1529 C CA . THR A 1 187 ? 24.376 -3.825 -16.718 1.00 85.06 187 THR A CA 1
ATOM 1530 C C . THR A 1 187 ? 23.193 -4.784 -16.917 1.00 85.06 187 THR A C 1
ATOM 1532 O O . THR A 1 187 ? 22.779 -5.463 -15.973 1.00 85.06 187 THR A O 1
ATOM 1535 N N . LYS A 1 188 ? 22.657 -4.892 -18.143 1.00 87.38 188 LYS A N 1
ATOM 1536 C CA . LYS A 1 188 ? 21.597 -5.871 -18.455 1.00 87.38 188 LYS A CA 1
ATOM 1537 C C . LYS A 1 188 ? 22.091 -7.311 -18.312 1.00 87.38 188 LYS A C 1
ATOM 1539 O O . LYS A 1 188 ? 21.355 -8.160 -17.808 1.00 87.38 188 LYS A O 1
ATOM 1544 N N . ASP A 1 189 ? 23.308 -7.601 -18.759 1.00 88.94 189 ASP A N 1
ATOM 1545 C CA . ASP A 1 189 ? 23.904 -8.932 -18.652 1.00 88.94 189 ASP A CA 1
ATOM 1546 C C . ASP A 1 189 ? 24.224 -9.303 -17.200 1.00 88.94 189 ASP A C 1
ATOM 1548 O O . ASP A 1 189 ? 23.913 -10.420 -16.784 1.00 88.94 189 ASP A O 1
ATOM 1552 N N . ASP A 1 190 ? 24.729 -8.367 -16.401 1.00 86.06 190 ASP A N 1
ATOM 1553 C CA . ASP A 1 190 ? 24.955 -8.552 -14.967 1.00 86.06 190 ASP A CA 1
ATOM 1554 C C . ASP A 1 190 ? 23.646 -8.898 -14.250 1.00 86.06 190 ASP A C 1
ATOM 1556 O O . ASP A 1 190 ? 23.611 -9.816 -13.430 1.00 86.06 190 ASP A O 1
ATOM 1560 N N . LEU A 1 191 ? 22.541 -8.235 -14.606 1.00 85.75 191 LEU A N 1
ATOM 1561 C CA . LEU A 1 191 ? 21.225 -8.557 -14.060 1.00 85.75 191 LEU A CA 1
ATOM 1562 C C . LEU A 1 191 ? 20.761 -9.957 -14.502 1.00 85.75 191 LEU A C 1
ATOM 1564 O O . LEU A 1 191 ? 20.351 -10.769 -13.673 1.00 85.75 191 LEU A O 1
ATOM 1568 N N . LYS A 1 192 ? 20.859 -10.283 -15.797 1.00 88.31 192 LYS A N 1
ATOM 1569 C CA . LYS A 1 192 ? 20.441 -11.590 -16.338 1.00 88.31 192 LYS A CA 1
ATOM 1570 C C . LYS A 1 192 ? 21.248 -12.751 -15.755 1.00 88.31 192 LYS A C 1
ATOM 1572 O O . LYS A 1 192 ? 20.681 -13.788 -15.417 1.00 88.31 192 LYS A O 1
ATOM 1577 N N . TRP A 1 193 ? 22.560 -12.605 -15.631 1.00 88.00 193 TRP A N 1
ATOM 1578 C CA . TRP A 1 193 ? 23.453 -13.722 -15.316 1.00 88.00 193 TRP A CA 1
ATOM 1579 C C . TRP A 1 193 ? 23.955 -13.728 -13.874 1.00 88.00 193 TRP A C 1
ATOM 1581 O O . TRP A 1 193 ? 24.316 -14.792 -13.374 1.00 88.00 193 TRP A O 1
ATOM 1591 N N . GLY A 1 194 ? 23.939 -12.582 -13.192 1.00 84.25 194 GLY A N 1
ATOM 1592 C CA . GLY A 1 194 ? 24.397 -12.437 -11.810 1.00 84.25 194 GLY A CA 1
ATOM 1593 C C . GLY A 1 194 ? 23.380 -12.872 -10.755 1.00 84.25 194 GLY A C 1
ATOM 1594 O O . GLY A 1 194 ? 23.742 -12.996 -9.585 1.00 84.25 194 GLY A O 1
ATOM 1595 N N . ILE A 1 195 ? 22.125 -13.127 -11.139 1.00 84.81 195 ILE A N 1
ATOM 1596 C CA . ILE A 1 195 ? 21.048 -13.477 -10.207 1.00 84.81 195 ILE A CA 1
ATOM 1597 C C . ILE A 1 195 ? 20.587 -14.928 -10.427 1.00 84.81 195 ILE A C 1
ATOM 1599 O O . ILE A 1 195 ? 20.345 -15.348 -11.563 1.00 84.81 195 ILE A O 1
ATOM 1603 N N . PRO A 1 196 ? 20.427 -15.725 -9.350 1.00 87.06 196 PRO A N 1
ATOM 1604 C CA . PRO A 1 196 ? 19.946 -17.100 -9.438 1.00 87.06 196 PRO A CA 1
ATOM 1605 C C . PRO A 1 196 ? 18.422 -17.151 -9.644 1.00 87.06 196 PRO A C 1
ATOM 1607 O O . PRO A 1 196 ? 17.662 -17.506 -8.742 1.00 87.06 196 PRO A O 1
ATOM 1610 N N . TRP A 1 197 ? 17.967 -16.803 -10.848 1.00 90.00 197 TRP A N 1
ATOM 1611 C CA . TRP A 1 197 ? 16.557 -16.884 -11.235 1.00 90.00 197 TRP A CA 1
ATOM 1612 C C . TRP A 1 197 ? 15.993 -18.298 -11.078 1.00 90.00 197 TRP A C 1
ATOM 1614 O O . TRP A 1 197 ? 16.682 -19.292 -11.346 1.00 90.00 197 TRP A O 1
ATOM 1624 N N . LYS A 1 198 ? 14.704 -18.409 -10.728 1.00 91.62 198 LYS A N 1
ATOM 1625 C CA . LYS A 1 198 ? 14.012 -19.703 -10.750 1.00 91.62 198 LYS A CA 1
ATOM 1626 C C . LYS A 1 198 ? 14.092 -20.294 -12.158 1.00 91.62 198 LYS A C 1
ATOM 1628 O O . LYS A 1 198 ? 13.829 -19.615 -13.151 1.00 91.62 198 LYS A O 1
ATOM 1633 N N . LYS A 1 199 ? 14.441 -21.582 -12.257 1.00 91.06 199 LYS A N 1
ATOM 1634 C CA . LYS A 1 199 ? 14.735 -22.254 -13.538 1.00 91.06 199 LYS A CA 1
ATOM 1635 C C . LYS A 1 199 ? 13.606 -22.116 -14.568 1.00 91.06 199 LYS A C 1
ATOM 1637 O O . LYS A 1 199 ? 13.887 -21.977 -15.753 1.00 91.06 199 LYS A O 1
ATOM 1642 N N . ASN A 1 200 ? 12.356 -22.158 -14.116 1.00 91.88 200 ASN A N 1
ATOM 1643 C CA . ASN A 1 200 ? 11.162 -22.048 -14.953 1.00 91.88 200 ASN A CA 1
ATOM 1644 C C . ASN A 1 200 ? 10.821 -20.609 -15.380 1.00 91.88 200 ASN A C 1
ATOM 1646 O O . ASN A 1 200 ? 10.033 -20.449 -16.300 1.00 91.88 200 ASN A O 1
ATOM 1650 N N . GLU A 1 201 ? 11.390 -19.587 -14.738 1.00 92.56 201 GLU A N 1
ATOM 1651 C CA . GLU A 1 201 ? 11.118 -18.168 -15.030 1.00 92.56 201 GLU A CA 1
ATOM 1652 C C . GLU A 1 201 ? 12.285 -17.486 -15.751 1.00 92.56 201 GLU A C 1
ATOM 1654 O O . GLU A 1 201 ? 12.100 -16.469 -16.411 1.00 92.56 201 GLU A O 1
ATOM 1659 N N . LYS A 1 202 ? 13.493 -18.056 -15.651 1.00 92.88 202 LYS A N 1
ATOM 1660 C CA . LYS A 1 202 ? 14.743 -17.463 -16.138 1.00 92.88 202 LYS A CA 1
ATOM 1661 C C . LYS A 1 202 ? 14.651 -16.917 -17.566 1.00 92.88 202 LYS A C 1
ATOM 1663 O O . LYS A 1 202 ? 15.048 -15.784 -17.805 1.00 92.88 202 LYS A O 1
ATOM 1668 N N . LEU A 1 203 ? 14.129 -17.703 -18.509 1.00 93.62 203 LEU A N 1
ATOM 1669 C CA . LEU A 1 203 ? 14.040 -17.279 -19.911 1.00 93.62 203 LEU A CA 1
ATOM 1670 C C . LEU A 1 203 ? 13.084 -16.096 -20.098 1.00 93.62 203 LEU A C 1
ATOM 1672 O O . LEU A 1 203 ? 13.436 -15.150 -20.797 1.00 93.62 203 LEU A O 1
ATOM 1676 N N . ASP A 1 204 ? 11.922 -16.118 -19.441 1.00 94.38 204 ASP A N 1
ATOM 1677 C CA . ASP A 1 204 ? 10.958 -15.019 -19.532 1.00 94.38 204 ASP A CA 1
ATOM 1678 C C . ASP A 1 204 ? 11.490 -13.744 -18.854 1.00 94.38 204 ASP A C 1
ATOM 1680 O O . ASP A 1 204 ? 11.262 -12.643 -19.352 1.00 94.38 204 ASP A O 1
ATOM 1684 N N . ILE A 1 205 ? 12.237 -13.876 -17.751 1.00 92.56 205 ILE A N 1
ATOM 1685 C CA . ILE A 1 205 ? 12.898 -12.744 -17.083 1.00 92.56 205 ILE A CA 1
ATOM 1686 C C . ILE A 1 205 ? 13.959 -12.128 -18.000 1.00 92.56 205 ILE A C 1
ATOM 1688 O O . ILE A 1 205 ? 13.996 -10.910 -18.164 1.00 92.56 205 ILE A O 1
ATOM 1692 N N . HIS A 1 206 ? 14.800 -12.953 -18.630 1.00 93.31 206 HIS A N 1
ATOM 1693 C CA . HIS A 1 206 ? 15.812 -12.468 -19.571 1.00 93.31 206 HIS A CA 1
ATOM 1694 C C . HIS A 1 206 ? 15.160 -11.745 -20.752 1.00 93.31 206 HIS A C 1
ATOM 1696 O O . HIS A 1 206 ? 15.566 -10.637 -21.092 1.00 93.31 206 HIS A O 1
ATOM 1702 N N . GLU A 1 207 ? 14.103 -12.333 -21.321 1.00 93.00 207 GLU A N 1
ATOM 1703 C CA . GLU A 1 207 ? 13.327 -11.709 -22.391 1.00 93.00 207 GLU A CA 1
ATOM 1704 C C . GLU A 1 207 ? 12.715 -10.374 -21.938 1.00 93.00 207 GLU A C 1
ATOM 1706 O O . GLU A 1 207 ? 12.729 -9.403 -22.696 1.00 93.00 207 GLU A O 1
ATOM 1711 N N . ALA A 1 208 ? 12.201 -10.296 -20.707 1.00 91.12 208 ALA A N 1
ATOM 1712 C CA . ALA A 1 208 ? 11.666 -9.059 -20.152 1.00 91.12 208 ALA A CA 1
ATOM 1713 C C . ALA A 1 208 ? 12.749 -7.979 -20.003 1.00 91.12 208 ALA A C 1
ATOM 1715 O O . ALA A 1 208 ? 12.494 -6.829 -20.348 1.00 91.12 208 ALA A O 1
ATOM 1716 N N . ILE A 1 209 ? 13.958 -8.331 -19.559 1.00 88.94 209 ILE A N 1
ATOM 1717 C CA . ILE A 1 209 ? 15.091 -7.396 -19.458 1.00 88.94 209 ILE A CA 1
ATOM 1718 C C . ILE A 1 209 ? 15.514 -6.902 -20.848 1.00 88.94 209 ILE A C 1
ATOM 1720 O O . ILE A 1 209 ? 15.642 -5.694 -21.064 1.00 88.94 209 ILE A O 1
ATOM 1724 N N . ASP A 1 210 ? 15.675 -7.813 -21.809 1.00 88.94 210 ASP A N 1
ATOM 1725 C CA . ASP A 1 210 ? 16.115 -7.480 -23.169 1.00 88.94 210 ASP A CA 1
ATOM 1726 C C . ASP A 1 210 ? 15.089 -6.605 -23.904 1.00 88.94 210 ASP A C 1
ATOM 1728 O O . ASP A 1 210 ? 15.462 -5.667 -24.611 1.00 88.94 210 ASP A O 1
ATOM 1732 N N . LYS A 1 211 ? 13.792 -6.865 -23.690 1.00 88.00 211 LYS A N 1
ATOM 1733 C CA . LYS A 1 211 ? 12.679 -6.081 -24.253 1.00 88.00 211 LYS A CA 1
ATOM 1734 C C . LYS A 1 211 ? 12.283 -4.869 -23.409 1.00 88.00 211 LYS A C 1
ATOM 1736 O O . LYS A 1 211 ? 11.270 -4.242 -23.712 1.00 88.00 211 LYS A O 1
ATOM 1741 N N . GLU A 1 212 ? 13.034 -4.565 -22.353 1.00 85.75 212 GLU A N 1
ATOM 1742 C CA . GLU A 1 212 ? 12.782 -3.441 -21.443 1.00 85.75 212 GLU A CA 1
ATOM 1743 C C . GLU A 1 212 ? 11.363 -3.440 -20.842 1.00 85.75 212 GLU A C 1
ATOM 1745 O O . GLU A 1 212 ? 10.730 -2.404 -20.654 1.00 85.75 212 GLU A O 1
ATOM 1750 N N . ARG A 1 213 ? 10.835 -4.632 -20.550 1.00 87.94 213 ARG A N 1
ATOM 1751 C CA . ARG A 1 213 ? 9.530 -4.857 -19.920 1.00 87.94 213 ARG A CA 1
ATOM 1752 C C . ARG A 1 213 ? 9.670 -4.880 -18.406 1.00 87.94 213 ARG A C 1
ATOM 1754 O O . ARG A 1 213 ? 9.425 -5.907 -17.768 1.00 87.94 213 ARG A O 1
ATOM 1761 N N . TYR A 1 214 ? 10.058 -3.747 -17.841 1.00 85.00 214 TYR A N 1
ATOM 1762 C CA . TYR A 1 214 ? 10.113 -3.570 -16.399 1.00 85.00 214 TYR A CA 1
ATOM 1763 C C . TYR A 1 214 ? 9.545 -2.221 -15.964 1.00 85.00 214 TYR A C 1
ATOM 1765 O O . TYR A 1 214 ? 9.688 -1.225 -16.666 1.00 85.00 214 TYR A O 1
ATOM 1773 N N . ASP A 1 215 ? 8.899 -2.214 -14.803 1.00 86.94 215 ASP A N 1
ATOM 1774 C CA . ASP A 1 215 ? 8.440 -1.015 -14.096 1.00 86.94 215 ASP A CA 1
ATOM 1775 C C . ASP A 1 215 ? 9.238 -0.813 -12.811 1.00 86.94 215 ASP A C 1
ATOM 1777 O O . ASP A 1 215 ? 9.993 -1.690 -12.390 1.00 86.94 215 ASP A O 1
ATOM 1781 N N . ILE A 1 216 ? 9.027 0.321 -12.150 1.00 86.06 216 ILE A N 1
ATOM 1782 C CA . ILE A 1 216 ? 9.496 0.522 -10.777 1.00 86.06 216 ILE A CA 1
ATOM 1783 C C . ILE A 1 216 ? 8.294 0.538 -9.843 1.00 86.06 216 ILE A C 1
ATOM 1785 O O . ILE A 1 216 ? 7.306 1.232 -10.090 1.00 86.06 216 ILE A O 1
ATOM 1789 N N . ILE A 1 217 ? 8.388 -0.220 -8.756 1.00 89.75 217 ILE A N 1
ATOM 1790 C CA . ILE A 1 217 ? 7.479 -0.140 -7.621 1.00 89.75 217 ILE A CA 1
ATOM 1791 C C . ILE A 1 217 ? 8.242 0.505 -6.469 1.00 89.75 217 ILE A C 1
ATOM 1793 O O . ILE A 1 217 ? 9.179 -0.080 -5.934 1.00 89.75 217 ILE A O 1
ATOM 1797 N N . VAL A 1 218 ? 7.800 1.693 -6.072 1.00 90.31 218 VAL A N 1
ATOM 1798 C CA . VAL A 1 218 ? 8.269 2.362 -4.861 1.00 90.31 218 VAL A CA 1
ATOM 1799 C C . VAL A 1 218 ? 7.302 2.026 -3.737 1.00 90.31 218 VAL A C 1
ATOM 1801 O O . VAL A 1 218 ? 6.107 2.329 -3.828 1.00 90.31 218 VAL A O 1
ATOM 1804 N N . ILE A 1 219 ? 7.807 1.397 -2.684 1.00 92.94 219 ILE A N 1
ATOM 1805 C CA . ILE A 1 219 ? 7.039 1.051 -1.492 1.00 92.94 219 ILE A CA 1
ATOM 1806 C C . ILE A 1 219 ? 7.424 2.017 -0.381 1.00 92.94 219 ILE A C 1
ATOM 1808 O O . ILE A 1 219 ? 8.597 2.141 -0.046 1.00 92.94 219 ILE A O 1
ATOM 1812 N N . LEU A 1 220 ? 6.424 2.678 0.192 1.00 92.44 220 LEU A N 1
ATOM 1813 C CA . LEU A 1 220 ? 6.584 3.671 1.247 1.00 92.44 220 LEU A CA 1
ATOM 1814 C C . LEU A 1 220 ? 5.836 3.236 2.505 1.00 92.44 220 LEU A C 1
ATOM 1816 O O . LEU A 1 220 ? 4.733 2.689 2.416 1.00 92.44 220 LEU A O 1
ATOM 1820 N N . ASP A 1 221 ? 6.399 3.518 3.680 1.00 90.94 221 ASP A N 1
ATOM 1821 C CA . ASP A 1 221 ? 5.680 3.343 4.951 1.00 90.94 221 ASP A CA 1
ATOM 1822 C C . ASP A 1 221 ? 4.496 4.322 5.059 1.00 90.94 221 ASP A C 1
ATOM 1824 O O . ASP A 1 221 ? 3.481 4.019 5.685 1.00 90.94 221 ASP A O 1
ATOM 1828 N N . LYS A 1 222 ? 4.586 5.471 4.377 1.00 87.38 222 LYS A N 1
ATOM 1829 C CA . LYS A 1 222 ? 3.497 6.430 4.200 1.00 87.38 222 LYS A CA 1
ATOM 1830 C C . LYS A 1 222 ? 3.654 7.241 2.916 1.00 87.38 222 LYS A C 1
ATOM 1832 O O . LYS A 1 222 ? 4.714 7.800 2.648 1.00 87.38 222 LYS A O 1
ATOM 1837 N N . ILE A 1 223 ? 2.574 7.399 2.158 1.00 83.88 223 ILE A N 1
ATOM 1838 C CA . ILE A 1 223 ? 2.540 8.343 1.038 1.00 83.88 223 ILE A CA 1
ATOM 1839 C C . ILE A 1 223 ? 2.037 9.693 1.557 1.00 83.88 223 ILE A C 1
ATOM 1841 O O . ILE A 1 223 ? 0.904 9.819 2.020 1.00 83.88 223 ILE A O 1
ATOM 1845 N N . ASN A 1 224 ? 2.895 10.712 1.497 1.00 81.38 224 ASN A N 1
ATOM 1846 C CA . ASN A 1 224 ? 2.620 12.074 1.975 1.00 81.38 224 ASN A CA 1
ATOM 1847 C C . ASN A 1 224 ? 2.491 13.107 0.839 1.00 81.38 224 ASN A C 1
ATOM 1849 O O . ASN A 1 224 ? 2.529 14.309 1.096 1.00 81.38 224 ASN A O 1
ATOM 1853 N N . PHE A 1 225 ? 2.334 12.644 -0.401 1.00 78.62 225 PHE A N 1
ATOM 1854 C CA . PHE A 1 225 ? 2.205 13.467 -1.600 1.00 78.62 225 PHE A CA 1
ATOM 1855 C C . PHE A 1 225 ? 1.027 13.011 -2.465 1.00 78.62 225 PHE A C 1
ATOM 1857 O O . PHE A 1 225 ? 0.589 11.860 -2.398 1.00 78.62 225 PHE A O 1
ATOM 1864 N N . GLU A 1 226 ? 0.542 13.907 -3.322 1.00 79.19 226 GLU A N 1
ATOM 1865 C CA . GLU A 1 226 ? -0.494 13.588 -4.303 1.00 79.19 226 GLU A CA 1
ATOM 1866 C C . GLU A 1 226 ? 0.071 12.662 -5.386 1.00 79.19 226 GLU A C 1
ATOM 1868 O O . GLU A 1 226 ? 0.902 13.053 -6.208 1.00 79.19 226 GLU A O 1
ATOM 1873 N N . THR A 1 227 ? -0.356 11.395 -5.374 1.00 76.12 227 THR A N 1
ATOM 1874 C CA . THR A 1 227 ? 0.243 10.363 -6.240 1.00 76.12 227 THR A CA 1
ATOM 1875 C C . THR A 1 227 ? 0.028 10.614 -7.727 1.00 76.12 227 THR A C 1
ATOM 1877 O O . THR A 1 227 ? 0.894 10.256 -8.519 1.00 76.12 227 THR A O 1
ATOM 1880 N N . ASP A 1 228 ? -1.092 11.221 -8.121 1.00 74.50 228 ASP A N 1
ATOM 1881 C CA . ASP A 1 228 ? -1.383 11.484 -9.532 1.00 74.50 228 ASP A CA 1
ATOM 1882 C C . ASP A 1 228 ? -0.538 12.644 -10.068 1.00 74.50 228 ASP A C 1
ATOM 1884 O O . ASP A 1 228 ? 0.013 12.552 -11.165 1.00 74.50 228 ASP A O 1
ATOM 1888 N N . GLU A 1 229 ? -0.347 13.692 -9.264 1.00 76.50 229 GLU A N 1
ATOM 1889 C CA . GLU A 1 229 ? 0.578 14.781 -9.584 1.00 76.50 229 GLU A CA 1
ATOM 1890 C C . GLU A 1 229 ? 2.021 14.264 -9.665 1.00 76.50 229 GLU A C 1
ATOM 1892 O O . GLU A 1 229 ? 2.707 14.487 -10.663 1.00 76.50 229 GLU A O 1
ATOM 1897 N N . ALA A 1 230 ? 2.454 13.486 -8.668 1.00 77.00 230 ALA A N 1
ATOM 1898 C CA . ALA A 1 230 ? 3.774 12.865 -8.657 1.00 77.00 230 ALA A CA 1
ATOM 1899 C C . ALA A 1 230 ? 4.005 11.986 -9.894 1.00 77.00 230 ALA A C 1
ATOM 1901 O O . ALA A 1 230 ? 5.029 12.117 -10.561 1.00 77.00 230 ALA A O 1
ATOM 1902 N N . LYS A 1 231 ? 3.049 11.120 -10.249 1.00 74.81 231 LYS A N 1
ATOM 1903 C CA . LYS A 1 231 ? 3.145 10.283 -11.455 1.00 74.81 231 LYS A CA 1
ATOM 1904 C C . LYS A 1 231 ? 3.278 11.120 -12.720 1.00 74.81 231 LYS A C 1
ATOM 1906 O O . LYS A 1 231 ? 4.103 10.776 -13.559 1.00 74.81 231 LYS A O 1
ATOM 1911 N N . ASN A 1 232 ? 2.505 12.197 -12.860 1.00 76.69 232 ASN A N 1
ATOM 1912 C CA . ASN A 1 232 ? 2.570 13.062 -14.039 1.00 76.69 232 ASN A CA 1
ATOM 1913 C C . ASN A 1 232 ? 3.932 13.752 -14.153 1.00 76.69 232 ASN A C 1
ATOM 1915 O O . ASN A 1 232 ? 4.573 13.660 -15.201 1.00 76.69 232 ASN A O 1
ATOM 1919 N N . ASN A 1 233 ? 4.408 14.350 -13.058 1.00 78.12 233 ASN A N 1
ATOM 1920 C CA . ASN A 1 233 ? 5.700 15.033 -13.018 1.00 78.12 233 ASN A CA 1
ATOM 1921 C C . ASN A 1 233 ? 6.848 14.063 -13.317 1.00 78.12 233 ASN A C 1
ATOM 1923 O O . ASN A 1 233 ? 7.750 14.373 -14.095 1.00 78.12 233 ASN A O 1
ATOM 1927 N N . ILE A 1 234 ? 6.805 12.856 -12.746 1.00 76.75 234 ILE A N 1
ATOM 1928 C CA . ILE A 1 234 ? 7.858 11.871 -12.990 1.00 76.75 234 ILE A CA 1
ATOM 1929 C C . ILE A 1 234 ? 7.760 11.286 -14.396 1.00 76.75 234 ILE A C 1
ATOM 1931 O O . ILE A 1 234 ? 8.788 11.101 -15.036 1.00 76.75 234 ILE A O 1
ATOM 1935 N N . ALA A 1 235 ? 6.561 11.026 -14.917 1.00 75.56 235 ALA A N 1
ATOM 1936 C CA . ALA A 1 235 ? 6.397 10.573 -16.294 1.00 75.56 235 ALA A CA 1
ATOM 1937 C C . ALA A 1 235 ? 6.958 11.600 -17.287 1.00 75.56 235 ALA A C 1
ATOM 1939 O O . ALA A 1 235 ? 7.592 11.222 -18.271 1.00 75.56 235 ALA A O 1
ATOM 1940 N N . GLU A 1 236 ? 6.766 12.895 -17.031 1.00 77.44 236 GLU A N 1
ATOM 1941 C CA . GLU A 1 236 ? 7.365 13.964 -17.829 1.00 77.44 236 GLU A CA 1
ATOM 1942 C C . GLU A 1 236 ? 8.894 13.979 -17.727 1.00 77.44 236 GLU A C 1
ATOM 1944 O O . GLU A 1 236 ? 9.570 14.006 -18.756 1.00 77.44 236 GLU A O 1
ATOM 1949 N N . LEU A 1 237 ? 9.446 13.860 -16.517 1.00 74.75 237 LEU A N 1
ATOM 1950 C CA . LEU A 1 237 ? 10.892 13.739 -16.312 1.00 74.75 237 LEU A CA 1
ATOM 1951 C C . LEU A 1 237 ? 11.459 12.522 -17.053 1.00 74.75 237 LEU A C 1
ATOM 1953 O O . LEU A 1 237 ? 12.427 12.640 -17.801 1.00 74.75 237 LEU A O 1
ATOM 1957 N N . ILE A 1 238 ? 10.826 11.360 -16.906 1.00 71.12 238 ILE A N 1
ATOM 1958 C CA . ILE A 1 238 ? 11.261 10.090 -17.490 1.00 71.12 238 ILE A CA 1
ATOM 1959 C C . ILE A 1 238 ? 11.226 10.107 -19.011 1.00 71.12 238 ILE A C 1
ATOM 1961 O O . ILE A 1 238 ? 12.120 9.518 -19.616 1.00 71.12 238 ILE A O 1
ATOM 1965 N N . LYS A 1 239 ? 10.272 10.799 -19.649 1.00 73.81 239 LYS A N 1
ATOM 1966 C CA . LYS A 1 239 ? 10.250 10.945 -21.119 1.00 73.81 239 LYS A CA 1
ATOM 1967 C C . LYS A 1 239 ? 11.569 11.492 -21.671 1.00 73.81 239 LYS A C 1
ATOM 1969 O O . LYS A 1 239 ? 11.931 11.159 -22.796 1.00 73.81 239 LYS A O 1
ATOM 1974 N N . ASN A 1 240 ? 12.296 12.285 -20.882 1.00 70.75 240 ASN A N 1
ATOM 1975 C CA . ASN A 1 240 ? 13.595 12.830 -21.274 1.00 70.75 240 ASN A CA 1
ATOM 1976 C C . ASN A 1 240 ? 14.742 11.818 -21.109 1.00 70.75 240 ASN A C 1
ATOM 1978 O O . ASN A 1 240 ? 15.767 11.935 -21.781 1.00 70.75 240 ASN A O 1
ATOM 1982 N N . PHE A 1 241 ? 14.580 10.809 -20.249 1.00 64.75 241 PHE A N 1
ATOM 1983 C CA . PHE A 1 241 ? 15.625 9.835 -19.927 1.00 64.75 241 PHE A CA 1
ATOM 1984 C C . PHE A 1 241 ? 15.401 8.458 -20.556 1.00 64.75 241 PHE A C 1
ATOM 1986 O O . PHE A 1 241 ? 16.380 7.761 -20.823 1.00 64.75 241 PHE A O 1
ATOM 1993 N N . VAL A 1 242 ? 14.164 8.051 -20.839 1.00 64.44 242 VAL A N 1
ATOM 1994 C CA . VAL A 1 242 ? 13.824 6.682 -21.246 1.00 64.44 242 VAL A CA 1
ATOM 1995 C C . VAL A 1 242 ? 13.112 6.690 -22.596 1.00 64.44 242 VAL A C 1
ATOM 1997 O O . VAL A 1 242 ? 12.106 7.365 -22.788 1.00 64.44 242 VAL A O 1
ATOM 2000 N N . LYS A 1 243 ? 13.646 5.926 -23.560 1.00 59.88 243 LYS A N 1
ATOM 2001 C CA . LYS A 1 243 ? 13.045 5.782 -24.900 1.00 59.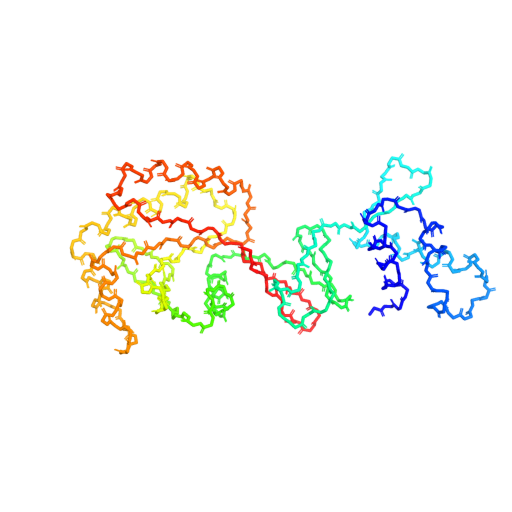88 243 LYS A CA 1
ATOM 2002 C C . LYS A 1 243 ? 11.748 4.968 -24.873 1.00 59.88 243 LYS A C 1
ATOM 2004 O O . LYS A 1 243 ? 10.899 5.148 -25.744 1.00 59.88 243 LYS A O 1
ATOM 2009 N N . ASN A 1 244 ? 11.611 4.075 -23.896 1.00 63.81 244 ASN A N 1
ATOM 2010 C CA . ASN A 1 244 ? 10.444 3.226 -23.720 1.00 63.81 244 ASN A CA 1
ATOM 2011 C C . ASN A 1 244 ? 9.285 4.015 -23.085 1.00 63.81 244 ASN A C 1
ATOM 2013 O O . ASN A 1 244 ? 9.351 4.414 -21.924 1.00 63.81 244 ASN A O 1
ATOM 2017 N N . LYS A 1 245 ? 8.226 4.244 -23.868 1.00 62.72 245 LYS A N 1
ATOM 2018 C CA . LYS A 1 245 ? 7.048 5.030 -23.462 1.00 62.72 245 LYS A CA 1
ATOM 2019 C C . LYS A 1 245 ? 6.040 4.243 -22.616 1.00 62.72 245 LYS A C 1
ATOM 2021 O O . LYS A 1 245 ? 5.149 4.863 -22.045 1.00 62.72 245 LYS A O 1
ATOM 2026 N N . ASP A 1 246 ? 6.195 2.922 -22.510 1.00 71.00 246 ASP A N 1
ATOM 2027 C CA . ASP A 1 246 ? 5.235 2.029 -21.839 1.00 71.00 246 ASP A CA 1
ATOM 2028 C C . ASP A 1 246 ? 5.621 1.706 -20.389 1.00 71.00 246 ASP A C 1
ATOM 2030 O O . ASP A 1 246 ? 5.100 0.769 -19.779 1.00 71.00 246 ASP A O 1
ATOM 2034 N N . MET A 1 247 ? 6.579 2.444 -19.841 1.00 75.50 247 MET A N 1
ATOM 2035 C CA . MET A 1 247 ? 7.100 2.241 -18.499 1.00 75.50 247 MET A CA 1
ATOM 2036 C C . MET A 1 247 ? 6.332 3.068 -17.468 1.00 75.50 247 MET A C 1
ATOM 2038 O O . MET A 1 247 ? 5.969 4.218 -17.719 1.00 75.50 247 MET A O 1
ATOM 2042 N N . GLN A 1 248 ? 6.105 2.485 -16.295 1.00 80.19 248 GLN A N 1
ATOM 2043 C CA . GLN A 1 248 ? 5.322 3.068 -15.216 1.00 80.19 248 GLN A CA 1
ATOM 2044 C C . GLN A 1 248 ? 6.099 3.054 -13.900 1.00 80.19 248 GLN A C 1
ATOM 2046 O O . GLN A 1 248 ? 6.899 2.159 -13.621 1.00 80.19 248 GLN A O 1
ATOM 2051 N N . ILE A 1 249 ? 5.811 4.053 -13.066 1.00 82.44 249 ILE A N 1
ATOM 2052 C CA . ILE A 1 249 ? 6.159 4.023 -11.648 1.00 82.44 249 ILE A CA 1
ATOM 2053 C C . ILE A 1 249 ? 4.883 3.801 -10.863 1.00 82.44 249 ILE A C 1
ATOM 2055 O O . ILE A 1 249 ? 3.895 4.530 -11.004 1.00 82.44 249 ILE A O 1
ATOM 2059 N N . LEU A 1 250 ? 4.929 2.793 -10.010 1.00 86.50 250 LEU A N 1
ATOM 2060 C CA . LEU A 1 250 ? 3.851 2.430 -9.121 1.00 86.50 250 LEU A CA 1
ATOM 2061 C C . LEU A 1 250 ? 4.266 2.795 -7.703 1.00 86.50 250 LEU A C 1
ATOM 2063 O O . LEU A 1 250 ? 5.275 2.314 -7.202 1.00 86.50 250 LEU A O 1
ATOM 2067 N N . PHE A 1 251 ? 3.468 3.629 -7.050 1.00 87.31 251 PHE A N 1
ATOM 2068 C CA . PHE A 1 251 ? 3.615 3.887 -5.625 1.00 87.31 251 PHE A CA 1
ATOM 2069 C C . PHE A 1 251 ? 2.706 2.940 -4.855 1.00 87.31 251 PHE A C 1
ATOM 2071 O O . PHE A 1 251 ? 1.530 2.788 -5.204 1.00 87.31 251 PHE A O 1
ATOM 2078 N N . ARG A 1 252 ? 3.259 2.309 -3.822 1.00 89.56 252 ARG A N 1
ATOM 2079 C CA . ARG A 1 252 ? 2.530 1.479 -2.868 1.00 89.56 252 ARG A CA 1
ATOM 2080 C C . ARG A 1 252 ? 2.776 1.986 -1.463 1.00 89.56 252 ARG A C 1
ATOM 2082 O O . ARG A 1 252 ? 3.914 2.244 -1.090 1.00 89.56 252 ARG A O 1
ATOM 2089 N N . GLU A 1 253 ? 1.715 2.093 -0.681 1.00 89.62 253 GLU A N 1
ATOM 2090 C CA . GLU A 1 253 ? 1.844 2.302 0.760 1.00 89.62 253 GLU A CA 1
ATOM 2091 C C . GLU A 1 253 ? 1.755 0.946 1.456 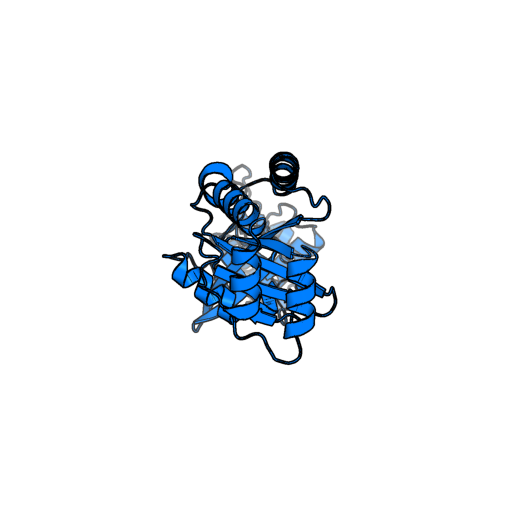1.00 89.62 253 GLU A C 1
ATOM 2093 O O . GLU A 1 253 ? 0.798 0.200 1.225 1.00 89.62 253 GLU A O 1
ATOM 2098 N N . PHE A 1 254 ? 2.733 0.623 2.300 1.00 92.31 254 PHE A N 1
ATOM 2099 C CA . PHE A 1 254 ? 2.744 -0.601 3.092 1.00 92.31 254 PHE A CA 1
ATOM 2100 C C . PHE A 1 254 ? 2.839 -0.273 4.580 1.00 92.31 254 PHE A C 1
ATOM 2102 O O . PHE A 1 254 ? 3.899 0.078 5.089 1.00 92.31 254 PHE A O 1
ATOM 2109 N N . ASN A 1 255 ? 1.724 -0.429 5.295 1.00 90.00 255 ASN A N 1
ATOM 2110 C CA . ASN A 1 255 ? 1.669 -0.180 6.733 1.00 90.00 255 ASN A CA 1
ATOM 2111 C C . ASN A 1 255 ? 1.623 -1.498 7.502 1.00 90.00 255 ASN A C 1
ATOM 2113 O O . ASN A 1 255 ? 0.849 -2.411 7.186 1.00 90.00 255 ASN A O 1
ATOM 2117 N N . VAL A 1 256 ? 2.375 -1.551 8.596 1.00 91.75 256 VAL A N 1
ATOM 2118 C CA . VAL A 1 256 ? 2.319 -2.648 9.561 1.00 91.75 256 VAL A CA 1
ATOM 2119 C C . VAL A 1 256 ? 1.682 -2.129 10.836 1.00 91.75 256 VAL A C 1
ATOM 2121 O O . VAL A 1 256 ? 2.112 -1.127 11.388 1.00 91.75 256 VAL A O 1
ATOM 2124 N N . TYR A 1 257 ? 0.663 -2.823 11.329 1.00 90.38 257 TYR A N 1
ATOM 2125 C CA . TYR A 1 257 ? -0.030 -2.489 12.564 1.00 90.38 257 TYR A CA 1
ATOM 2126 C C . TYR A 1 257 ? 0.183 -3.590 13.601 1.00 90.38 257 TYR A C 1
ATOM 2128 O O . TYR A 1 257 ? -0.090 -4.765 13.346 1.00 90.38 257 TYR A O 1
ATOM 2136 N N . LEU A 1 258 ? 0.638 -3.217 14.793 1.00 91.94 258 LEU A N 1
ATOM 2137 C CA . LEU A 1 258 ? 0.903 -4.120 15.904 1.00 91.94 258 LEU A CA 1
ATOM 2138 C C . LEU A 1 258 ? -0.201 -4.017 16.956 1.00 91.94 258 LEU A C 1
ATOM 2140 O O . LEU A 1 258 ? -0.498 -2.942 17.473 1.00 91.94 258 LEU A O 1
ATOM 2144 N N . GLY A 1 259 ? -0.799 -5.154 17.295 1.00 88.06 259 GLY A N 1
ATOM 2145 C CA . GLY A 1 259 ? -1.854 -5.243 18.298 1.00 88.06 259 GLY A CA 1
ATOM 2146 C C . GLY A 1 259 ? -1.537 -6.217 19.432 1.00 88.06 259 GLY A C 1
ATOM 2147 O O . GLY A 1 259 ? -0.397 -6.663 19.609 1.00 88.06 259 GLY A O 1
ATOM 2148 N N . PRO A 1 260 ? -2.558 -6.588 20.225 1.00 84.25 260 PRO A N 1
ATOM 2149 C CA . PRO A 1 260 ? -2.397 -7.461 21.380 1.00 84.25 260 PRO A CA 1
ATOM 2150 C C . PRO A 1 260 ? -1.746 -8.799 21.022 1.00 84.25 260 PRO A C 1
ATOM 2152 O O . PRO A 1 260 ? -2.014 -9.368 19.962 1.00 84.25 260 PRO A O 1
ATOM 2155 N N . LYS A 1 261 ? -0.933 -9.330 21.945 1.00 88.75 261 LYS A N 1
ATOM 2156 C CA . LYS A 1 261 ? -0.161 -10.577 21.769 1.00 88.75 261 LYS A CA 1
ATOM 2157 C C . LYS A 1 261 ? 0.812 -10.543 20.579 1.00 88.75 261 LYS A C 1
ATOM 2159 O O . LYS A 1 261 ? 1.074 -11.581 19.983 1.00 88.75 261 LYS A O 1
ATOM 2164 N N . LYS A 1 262 ? 1.325 -9.358 20.225 1.00 86.00 262 LYS A N 1
ATOM 2165 C CA . LYS A 1 262 ? 2.221 -9.137 19.076 1.00 86.00 262 LYS A CA 1
ATOM 2166 C C . LYS A 1 262 ? 1.621 -9.572 17.730 1.00 86.00 262 LYS A C 1
ATOM 2168 O O . LYS A 1 262 ? 2.355 -9.855 16.787 1.00 86.00 262 LYS A O 1
ATOM 2173 N N . LYS A 1 263 ? 0.287 -9.628 17.621 1.00 88.38 263 LYS A N 1
ATOM 2174 C CA . LYS A 1 263 ? -0.372 -9.902 16.342 1.00 88.38 263 LYS A CA 1
ATOM 2175 C C . LYS A 1 263 ? -0.131 -8.715 15.409 1.00 88.38 263 LYS A C 1
ATOM 2177 O O . LYS A 1 263 ? -0.460 -7.587 15.775 1.00 88.38 263 LYS A O 1
ATOM 2182 N N . LYS A 1 264 ? 0.406 -8.988 14.221 1.00 90.00 264 LYS A N 1
ATOM 2183 C CA . LYS A 1 264 ? 0.562 -8.004 13.149 1.00 90.00 264 LYS A CA 1
ATOM 2184 C C . LYS A 1 264 ? -0.634 -8.030 12.202 1.00 90.00 264 LYS A C 1
ATOM 2186 O O . LYS A 1 264 ? -1.249 -9.077 11.992 1.00 90.00 264 LYS A O 1
ATOM 2191 N N . ILE A 1 265 ? -0.959 -6.865 11.663 1.00 88.12 265 ILE A N 1
ATOM 2192 C CA . ILE A 1 265 ? -1.929 -6.646 10.593 1.00 88.12 265 ILE A CA 1
ATOM 2193 C C . ILE A 1 265 ? -1.236 -5.792 9.536 1.00 88.12 265 ILE A C 1
ATOM 2195 O O . ILE A 1 265 ? -0.557 -4.832 9.879 1.00 88.12 265 ILE A O 1
ATOM 2199 N N . PHE A 1 266 ? -1.393 -6.148 8.268 1.00 87.62 266 PHE A N 1
ATOM 2200 C CA . PHE A 1 266 ? -0.612 -5.588 7.169 1.00 87.62 266 PHE A CA 1
ATOM 2201 C C . PHE A 1 266 ? -1.529 -4.953 6.146 1.00 87.62 266 PHE A C 1
ATOM 2203 O O . PHE A 1 266 ? -2.376 -5.649 5.603 1.00 87.62 266 PHE A O 1
ATOM 2210 N N . ARG A 1 267 ? -1.354 -3.670 5.861 1.00 85.19 267 ARG A N 1
ATOM 2211 C CA . ARG A 1 267 ? -2.166 -2.927 4.897 1.00 85.19 267 ARG A CA 1
ATOM 2212 C C . ARG A 1 267 ? -1.318 -2.578 3.686 1.00 85.19 267 ARG A C 1
ATOM 2214 O O . ARG A 1 267 ? -0.219 -2.066 3.855 1.00 85.19 267 ARG A O 1
ATOM 2221 N N . VAL A 1 268 ? -1.867 -2.800 2.497 1.00 84.88 268 VAL A N 1
ATOM 2222 C CA . VAL A 1 268 ? -1.278 -2.367 1.224 1.00 84.88 268 VAL A CA 1
ATOM 2223 C C . VAL A 1 268 ? -2.270 -1.436 0.524 1.00 84.88 268 VAL A C 1
ATOM 2225 O O . VAL A 1 268 ? -3.451 -1.783 0.425 1.00 84.88 268 VAL A O 1
ATOM 2228 N N . LYS A 1 269 ? -1.820 -0.269 0.055 1.00 80.19 269 LYS A N 1
ATOM 2229 C CA . LYS A 1 269 ? -2.583 0.626 -0.836 1.00 80.19 269 LYS A CA 1
ATOM 2230 C C . LYS A 1 269 ? -1.852 0.822 -2.157 1.00 80.19 269 LYS A C 1
ATOM 2232 O O . LYS A 1 269 ? -0.623 1.027 -2.108 1.00 80.19 269 LYS A O 1
#

Sequence (269 aa):
MGKQIQAIINVFKKNKNKLLDYNEIYEQMDKSVFGSNKWGVQGQKNIVYRLMLGNPLFEINENYIPKKFKVRLNVLKAKDLPGVENIYSTGDTSIFVDNKKFEEVKFPSEKDFENEIKSNHELIFGKNTSYYDIKSKVGNRRCDGLVFDPKNKRGYIVEAELSIHSLYGHIIPQIIDFFTNMKDAQTKDDLKWGIPWKKNEKLDIHEAIDKERYDIIVILDKINFETDEAKNNIAELIKNFVKNKDMQILFREFNVYLGPKKKKIFRVK

Mean predicted aligned error: 11.88 Å

Secondary structure (DSSP, 8-state):
--HHHHHHHHHHHHTTT--EEHHHHHHHS-GGGG---TTHHHHHHHHHHHHHTT-TTEEE-TT-TTTEEEE------GGGSTT-S-EEE-SSSEEEETTEEEEEPPPSSHHHHHHHHHHTHHHHH-TT-EEE----EETTEE-SEEEEETTTTEEEEEEEE-TTS-IIIIIHHHHHHHHHHTTSHHHHHHHHHHS---TTTHHHHHHHHHTT-EEEEEEES---S-HHHHHHHHHHHHHHH-S-TT--EEEEEEEEEE-GGG-EEEEE-

pLDDT: mean 81.2, std 11.88, range [47.84, 95.81]

Foldseek 3Di:
DLLLVVQLVVLCVVVVFDWDFLVSSLVSGDPVSPPDDPVPPVRVSVVSVVCAPPPLQWDWDPVDPVTTIGGQDDDDDCVQFPPFDDWGDSPDFWMATVHFIWGWDDDPDLVVQLVVCVVCVCSAPNVQKDKAQDQDDLDPDGFRTKIARPVVLAIETEHEDEPVDDCVPPVLVNVLVNLLSLVDPVSLVCVLPVGPDDPVCSVSNNVNSVVVRYEYEYEYCDDPDDVVVSQVVSLVVVVVRDPDNPYGYHYKHWIWIATPPRDITIGID